Protein AF-A0A4Q5TQZ6-F1 (afdb_monomer_lite)

Radius of gyration: 25.81 Å; chains: 1; bounding box: 57×33×75 Å

Structure (mmCIF, N/CA/C/O backbone):
data_AF-A0A4Q5TQZ6-F1
#
_entry.id   AF-A0A4Q5TQZ6-F1
#
loop_
_atom_site.group_PDB
_atom_site.id
_atom_site.type_symbol
_atom_site.label_atom_id
_atom_site.label_alt_id
_atom_site.label_comp_id
_atom_site.label_asym_id
_atom_site.label_entity_id
_atom_site.label_seq_id
_atom_site.pdbx_PDB_ins_code
_atom_site.Cartn_x
_atom_site.Cartn_y
_atom_site.Cartn_z
_atom_site.occupancy
_atom_site.B_iso_or_equiv
_atom_site.auth_seq_id
_atom_site.auth_comp_id
_atom_site.auth_asym_id
_atom_site.auth_atom_id
_atom_site.pdbx_PDB_model_num
ATOM 1 N N . MET A 1 1 ? 5.828 11.267 -16.867 1.00 55.16 1 MET A N 1
ATOM 2 C CA . MET A 1 1 ? 4.858 10.186 -17.121 1.00 55.16 1 MET A CA 1
ATOM 3 C C . MET A 1 1 ? 4.706 9.439 -15.827 1.00 55.16 1 MET A C 1
ATOM 5 O O . MET A 1 1 ? 5.717 9.038 -15.259 1.00 55.16 1 MET A O 1
ATOM 9 N N . THR A 1 2 ? 3.482 9.339 -15.341 1.00 68.06 2 THR A N 1
ATOM 10 C CA . THR A 1 2 ? 3.166 8.498 -14.196 1.00 68.06 2 THR A CA 1
ATOM 11 C C . THR A 1 2 ? 2.318 7.335 -14.689 1.00 68.06 2 THR A C 1
ATOM 13 O O . THR A 1 2 ? 1.622 7.493 -15.691 1.00 68.06 2 THR A O 1
ATOM 16 N N . ASP A 1 3 ? 2.429 6.175 -14.045 1.00 73.44 3 ASP A N 1
ATOM 17 C CA . ASP A 1 3 ? 1.432 5.104 -14.181 1.00 73.44 3 ASP A CA 1
ATOM 18 C C . ASP A 1 3 ? 1.306 4.581 -15.623 1.00 73.44 3 ASP A C 1
ATOM 20 O O . ASP A 1 3 ? 0.219 4.470 -16.185 1.00 73.44 3 ASP A O 1
ATOM 24 N N . ILE A 1 4 ? 2.451 4.295 -16.255 1.00 85.38 4 ILE A N 1
ATOM 25 C CA . ILE A 1 4 ? 2.514 3.827 -17.646 1.00 85.38 4 ILE A CA 1
ATOM 26 C C . ILE A 1 4 ? 3.258 2.499 -17.762 1.00 85.38 4 ILE A C 1
ATOM 28 O O . ILE A 1 4 ? 4.334 2.318 -17.185 1.00 85.38 4 ILE A O 1
ATOM 32 N N . ALA A 1 5 ? 2.700 1.586 -18.556 1.00 92.31 5 ALA A N 1
ATOM 33 C CA . ALA A 1 5 ? 3.363 0.364 -18.984 1.00 92.31 5 ALA A CA 1
ATOM 34 C C . ALA A 1 5 ? 3.878 0.525 -20.421 1.00 92.31 5 ALA A C 1
ATOM 36 O O . ALA A 1 5 ? 3.122 0.840 -21.337 1.00 92.31 5 ALA A O 1
ATOM 37 N N . ILE A 1 6 ? 5.175 0.307 -20.613 1.00 94.69 6 ILE A N 1
ATOM 38 C CA . ILE A 1 6 ? 5.852 0.277 -21.909 1.00 94.69 6 ILE A CA 1
ATOM 39 C C . ILE A 1 6 ? 6.398 -1.130 -22.060 1.00 94.69 6 ILE A C 1
ATOM 41 O O . ILE A 1 6 ? 7.482 -1.458 -21.569 1.00 94.69 6 ILE A O 1
ATOM 45 N N . ILE A 1 7 ? 5.573 -1.980 -22.655 1.00 95.94 7 ILE A N 1
ATOM 46 C CA . ILE A 1 7 ? 5.744 -3.425 -22.600 1.00 95.94 7 ILE A CA 1
ATOM 47 C C . ILE A 1 7 ? 5.699 -4.052 -23.986 1.00 95.94 7 ILE A C 1
ATOM 49 O O . ILE A 1 7 ? 4.985 -3.565 -24.860 1.00 95.94 7 ILE A O 1
ATOM 53 N N . ASP A 1 8 ? 6.480 -5.117 -24.165 1.00 95.38 8 ASP A N 1
ATOM 54 C CA . ASP A 1 8 ? 6.489 -5.979 -25.356 1.00 95.38 8 ASP A CA 1
ATOM 55 C C . ASP A 1 8 ? 6.717 -5.255 -26.699 1.00 95.38 8 ASP A C 1
ATOM 57 O O . ASP A 1 8 ? 6.309 -5.727 -27.763 1.00 95.38 8 ASP A O 1
ATOM 61 N N . ASN A 1 9 ? 7.403 -4.109 -26.683 1.00 96.06 9 ASN A N 1
ATOM 62 C CA . ASN A 1 9 ? 7.748 -3.386 -27.905 1.00 96.06 9 ASN A CA 1
ATOM 63 C C . ASN A 1 9 ? 8.971 -4.003 -28.593 1.00 96.06 9 ASN A C 1
ATOM 65 O O . ASN A 1 9 ? 9.857 -4.566 -27.947 1.00 96.06 9 ASN A O 1
ATOM 69 N N . VAL A 1 10 ? 9.054 -3.842 -29.915 1.00 95.31 10 VAL A N 1
ATOM 70 C CA . VAL A 1 10 ? 10.201 -4.270 -30.728 1.00 95.31 10 VAL A CA 1
ATOM 71 C C . VAL A 1 10 ? 10.731 -3.074 -31.510 1.00 95.31 10 VAL A C 1
ATOM 73 O O . VAL A 1 10 ? 9.999 -2.472 -32.294 1.00 95.31 10 VAL A O 1
ATOM 76 N N . ALA A 1 11 ? 12.007 -2.739 -31.336 1.00 95.81 11 ALA A N 1
ATOM 77 C CA . ALA A 1 11 ? 12.648 -1.640 -32.059 1.00 95.81 11 ALA A CA 1
ATOM 78 C C . ALA A 1 11 ? 14.050 -2.013 -32.553 1.00 95.81 11 ALA A C 1
ATOM 80 O O . ALA A 1 11 ? 14.628 -3.021 -32.166 1.00 95.81 11 ALA A O 1
ATOM 81 N N . GLN A 1 12 ? 14.658 -1.174 -33.389 1.00 94.38 12 GLN A N 1
ATOM 82 C CA . GLN A 1 12 ? 16.097 -1.297 -33.640 1.00 94.38 12 GLN A CA 1
ATOM 83 C C . GLN A 1 12 ? 16.903 -0.747 -32.454 1.00 94.38 12 GLN A C 1
ATOM 85 O O . GLN A 1 12 ? 17.835 -1.395 -31.981 1.00 94.38 12 GLN A O 1
ATOM 90 N N . THR A 1 13 ? 16.509 0.417 -31.936 1.00 93.06 13 THR A N 1
ATOM 91 C CA . THR A 1 13 ? 17.175 1.091 -30.819 1.00 93.06 13 THR A CA 1
ATOM 92 C C . THR A 1 13 ? 16.136 1.651 -29.863 1.00 93.06 13 THR A C 1
ATOM 94 O O . THR A 1 13 ? 15.208 2.308 -30.326 1.00 93.06 13 THR A O 1
ATOM 97 N N . GLY A 1 14 ? 16.314 1.452 -28.555 1.00 92.62 14 GLY A N 1
ATOM 98 C CA . GLY A 1 14 ? 15.420 2.032 -27.551 1.00 92.62 14 GLY A CA 1
ATOM 99 C C . GLY A 1 14 ? 14.054 1.356 -27.536 1.00 92.62 14 GLY A C 1
ATOM 100 O O . GLY A 1 14 ? 13.056 2.011 -27.815 1.00 92.62 14 GLY A O 1
ATOM 101 N N . GLY A 1 15 ? 14.020 0.049 -27.255 1.00 93.00 15 GLY A N 1
ATOM 102 C CA . GLY A 1 15 ? 12.794 -0.762 -27.333 1.00 93.00 15 GLY A CA 1
ATOM 103 C C . GLY A 1 15 ? 11.635 -0.181 -26.522 1.00 93.00 15 GLY A C 1
ATOM 104 O O . GLY A 1 15 ? 10.534 -0.070 -27.047 1.00 93.00 15 GLY A O 1
ATOM 105 N N . GLY A 1 16 ? 11.891 0.261 -25.288 1.00 92.50 16 GLY A N 1
ATOM 106 C CA . GLY A 1 16 ? 10.926 1.034 -24.505 1.00 92.50 16 GLY A CA 1
ATOM 107 C C . GLY A 1 16 ? 11.024 2.546 -24.739 1.00 92.50 16 GLY A C 1
ATOM 108 O O . GLY A 1 16 ? 10.026 3.206 -25.014 1.00 92.50 16 GLY A O 1
ATOM 109 N N . PHE A 1 17 ? 12.230 3.108 -24.637 1.00 90.69 17 PHE A N 1
ATOM 110 C CA . PHE A 1 17 ? 12.483 4.539 -24.816 1.00 90.69 17 PHE A CA 1
ATOM 111 C C . PHE A 1 17 ? 13.668 4.820 -25.729 1.00 90.69 17 PHE A C 1
ATOM 113 O O . PHE A 1 17 ? 14.748 4.256 -25.554 1.00 90.69 17 PHE A O 1
ATOM 120 N N . TYR A 1 18 ? 13.500 5.822 -26.591 1.00 92.44 18 TYR A N 1
ATOM 121 C CA . TYR A 1 18 ? 14.588 6.527 -27.257 1.00 92.44 18 TYR A CA 1
ATOM 122 C C . TYR A 1 18 ? 14.519 8.012 -26.890 1.00 92.44 18 TYR A C 1
ATOM 124 O O . TYR A 1 18 ? 13.599 8.723 -27.293 1.00 92.44 18 TYR A O 1
ATOM 132 N N . ILE A 1 19 ? 15.504 8.498 -26.140 1.00 90.19 19 ILE A N 1
ATOM 133 C CA . ILE A 1 19 ? 15.597 9.893 -25.708 1.00 90.19 19 ILE A CA 1
ATOM 134 C C . ILE A 1 19 ? 16.673 10.589 -26.533 1.00 90.19 19 ILE A C 1
ATOM 136 O O . ILE A 1 19 ? 17.876 10.394 -26.335 1.00 90.19 19 ILE A O 1
ATOM 140 N N . GLN A 1 20 ? 16.197 11.402 -27.478 1.00 87.38 20 GLN A N 1
ATOM 141 C CA . GLN A 1 20 ? 17.035 12.154 -28.402 1.00 87.38 20 GLN A CA 1
ATOM 142 C C . GLN A 1 20 ? 17.604 13.425 -27.751 1.00 87.38 20 GLN A C 1
ATOM 144 O O . GLN A 1 20 ? 18.807 13.668 -27.779 1.00 87.38 20 GLN A O 1
ATOM 149 N N . ASP A 1 21 ? 16.723 14.212 -27.142 1.00 84.12 21 ASP A N 1
ATOM 150 C CA . ASP A 1 21 ? 17.018 15.432 -26.397 1.00 84.12 21 ASP A CA 1
ATOM 151 C C . ASP A 1 21 ? 15.906 15.643 -25.358 1.00 84.12 21 ASP A C 1
ATOM 153 O O . ASP A 1 21 ? 14.768 15.202 -25.557 1.00 84.12 21 ASP A O 1
ATOM 157 N N . GLY A 1 22 ? 16.226 16.321 -24.253 1.00 85.12 22 GLY A N 1
ATOM 158 C CA . GLY A 1 22 ? 15.252 16.701 -23.235 1.00 85.12 22 GLY A CA 1
ATOM 159 C C . GLY A 1 22 ? 15.259 15.847 -21.968 1.00 85.12 22 GLY A C 1
ATOM 160 O O . GLY A 1 22 ? 16.169 15.074 -21.682 1.00 85.12 22 GLY A O 1
ATOM 161 N N . ALA A 1 23 ? 14.226 16.063 -21.170 1.00 86.44 23 ALA A N 1
ATOM 162 C CA . ALA A 1 23 ? 14.158 15.737 -19.759 1.00 86.44 23 ALA A CA 1
ATOM 163 C C . ALA A 1 23 ? 12.938 14.857 -19.491 1.00 86.44 23 ALA A C 1
ATOM 165 O O . ALA A 1 23 ? 11.811 15.350 -19.554 1.00 86.44 23 ALA A O 1
ATOM 166 N N . TYR A 1 24 ? 13.142 13.575 -19.197 1.00 89.38 24 TYR A N 1
ATOM 167 C CA . TYR A 1 24 ? 12.044 12.625 -19.026 1.00 89.38 24 TYR A CA 1
ATOM 168 C C . TYR A 1 24 ? 12.055 12.023 -17.632 1.00 89.38 24 TYR A C 1
ATOM 170 O O . TYR A 1 24 ? 13.073 11.526 -17.167 1.00 89.38 24 TYR A O 1
ATOM 178 N N . GLN A 1 25 ? 10.894 12.051 -16.983 1.00 90.69 25 GLN A N 1
ATOM 179 C CA . GLN A 1 25 ? 10.695 11.483 -15.655 1.00 90.69 25 GLN A CA 1
ATOM 180 C C . GLN A 1 25 ? 9.596 10.427 -15.731 1.00 90.69 25 GLN A C 1
ATOM 182 O O . GLN A 1 25 ? 8.469 10.723 -16.154 1.00 90.69 25 GLN A O 1
ATOM 187 N N . ALA A 1 26 ? 9.938 9.204 -15.345 1.00 90.00 26 ALA A N 1
ATOM 188 C CA . ALA A 1 26 ? 9.031 8.082 -15.188 1.00 90.00 26 ALA A CA 1
ATOM 189 C C . ALA A 1 26 ? 8.802 7.836 -13.692 1.00 90.00 26 ALA A C 1
ATOM 191 O O . ALA A 1 26 ? 9.745 7.614 -12.934 1.00 90.00 26 ALA A O 1
ATOM 192 N N . VAL A 1 27 ? 7.549 7.889 -13.255 1.00 87.56 27 VAL A N 1
ATOM 193 C CA . VAL A 1 27 ? 7.168 7.590 -11.870 1.00 87.56 27 VAL A CA 1
ATOM 194 C C . VAL A 1 27 ? 6.153 6.463 -11.901 1.00 87.56 27 VAL A C 1
ATOM 196 O O . VAL A 1 27 ? 5.221 6.531 -12.693 1.00 87.56 27 VAL A O 1
ATOM 199 N N . ASN A 1 28 ? 6.331 5.431 -11.079 1.00 86.69 28 ASN A N 1
ATOM 200 C CA . ASN A 1 28 ? 5.417 4.284 -11.051 1.00 86.69 28 ASN A CA 1
ATOM 201 C C . ASN A 1 28 ? 5.176 3.708 -12.463 1.00 86.69 28 ASN A C 1
ATOM 203 O O . ASN A 1 28 ? 4.048 3.619 -12.941 1.00 86.69 28 ASN A O 1
ATOM 207 N N . ALA A 1 29 ? 6.256 3.420 -13.189 1.00 92.38 29 ALA A N 1
ATOM 208 C CA . ALA A 1 29 ? 6.195 2.955 -14.572 1.00 92.38 29 ALA A CA 1
ATOM 209 C C . ALA A 1 29 ? 6.821 1.569 -14.709 1.00 92.38 29 ALA A C 1
ATOM 211 O O . ALA A 1 29 ? 7.815 1.273 -14.046 1.00 92.38 29 ALA A O 1
ATOM 212 N N . THR A 1 30 ? 6.272 0.749 -15.602 1.00 96.06 30 THR A N 1
ATOM 213 C CA . THR A 1 30 ? 6.822 -0.570 -15.940 1.00 96.06 30 THR A CA 1
ATOM 214 C C . THR A 1 30 ? 7.358 -0.535 -17.364 1.00 96.06 30 THR A C 1
ATOM 216 O O . THR A 1 30 ? 6.599 -0.329 -18.303 1.00 96.06 30 THR A O 1
ATOM 219 N N . ILE A 1 31 ? 8.660 -0.751 -17.535 1.00 96.81 31 ILE A N 1
ATOM 220 C CA . ILE A 1 31 ? 9.321 -0.932 -18.830 1.00 96.81 31 ILE A CA 1
ATOM 221 C C . ILE A 1 31 ? 9.799 -2.383 -18.874 1.00 96.81 31 ILE A C 1
ATOM 223 O O . ILE A 1 31 ? 10.818 -2.716 -18.264 1.00 96.81 31 ILE A O 1
ATOM 227 N N . ALA A 1 32 ? 9.063 -3.269 -19.542 1.00 96.88 32 ALA A N 1
ATOM 228 C CA . ALA A 1 32 ? 9.331 -4.703 -19.450 1.00 96.88 32 ALA A CA 1
ATOM 229 C C . ALA A 1 32 ? 9.087 -5.474 -20.748 1.00 96.88 32 ALA A C 1
ATOM 231 O O . ALA A 1 32 ? 8.293 -5.063 -21.582 1.00 96.88 32 ALA A O 1
ATOM 232 N N . GLY A 1 33 ? 9.815 -6.575 -20.943 1.00 95.56 33 GLY A N 1
ATOM 233 C CA . GLY A 1 33 ? 9.647 -7.457 -22.111 1.00 95.56 33 GLY A CA 1
ATOM 234 C C . GLY A 1 33 ? 9.960 -6.836 -23.475 1.00 95.56 33 GLY A C 1
ATOM 235 O O . GLY A 1 33 ? 9.779 -7.483 -24.503 1.00 95.56 33 GLY A O 1
ATOM 236 N N . ASN A 1 34 ? 10.453 -5.596 -23.523 1.00 97.25 34 ASN A N 1
ATOM 237 C CA . ASN A 1 34 ? 10.794 -4.958 -24.786 1.00 97.25 34 ASN A CA 1
ATOM 238 C C . ASN A 1 34 ? 12.038 -5.621 -25.390 1.00 97.25 34 ASN A C 1
ATOM 240 O O . ASN A 1 34 ? 12.960 -6.032 -24.676 1.00 97.25 34 ASN A O 1
ATOM 244 N N . THR A 1 35 ? 12.102 -5.669 -26.718 1.00 96.06 35 THR A N 1
ATOM 245 C CA . THR A 1 35 ? 13.261 -6.165 -27.457 1.00 96.06 35 THR A CA 1
ATOM 246 C C . THR A 1 35 ? 13.811 -5.109 -28.405 1.00 96.06 35 THR A C 1
ATOM 248 O O . THR A 1 35 ? 13.071 -4.337 -29.016 1.00 96.06 35 THR A O 1
ATOM 251 N N . ALA A 1 36 ? 15.136 -5.046 -28.528 1.00 96.94 36 ALA A N 1
ATOM 252 C CA . ALA A 1 36 ? 15.763 -4.197 -29.533 1.00 96.94 36 ALA A CA 1
ATOM 253 C C . ALA A 1 36 ? 17.069 -4.777 -30.069 1.00 96.94 36 ALA A C 1
ATOM 255 O O . ALA A 1 36 ? 17.591 -5.741 -29.530 1.00 96.94 36 ALA A O 1
ATOM 256 N N . THR A 1 37 ? 17.651 -4.186 -31.109 1.00 95.38 37 THR A N 1
ATOM 257 C CA . THR A 1 37 ? 19.058 -4.471 -31.437 1.00 95.38 37 THR A CA 1
ATOM 258 C C . THR A 1 37 ? 19.994 -3.779 -30.445 1.00 95.38 37 THR A C 1
ATOM 260 O O . THR A 1 37 ? 21.024 -4.332 -30.081 1.00 95.38 37 THR A O 1
ATOM 263 N N . THR A 1 38 ? 19.649 -2.566 -30.005 1.00 92.44 38 THR A N 1
ATOM 264 C CA . THR A 1 38 ? 20.436 -1.757 -29.063 1.00 92.44 38 THR A CA 1
ATOM 265 C C . THR A 1 38 ? 19.528 -1.136 -28.000 1.00 92.44 38 THR A C 1
ATOM 267 O O . THR A 1 38 ? 18.572 -0.445 -28.340 1.00 92.44 38 THR A O 1
ATOM 270 N N . ALA A 1 39 ? 19.860 -1.313 -26.719 1.00 93.81 39 ALA A N 1
ATOM 271 C CA . ALA A 1 39 ? 19.137 -0.737 -25.577 1.00 93.81 39 ALA A CA 1
ATOM 272 C C . ALA A 1 39 ? 17.629 -1.035 -2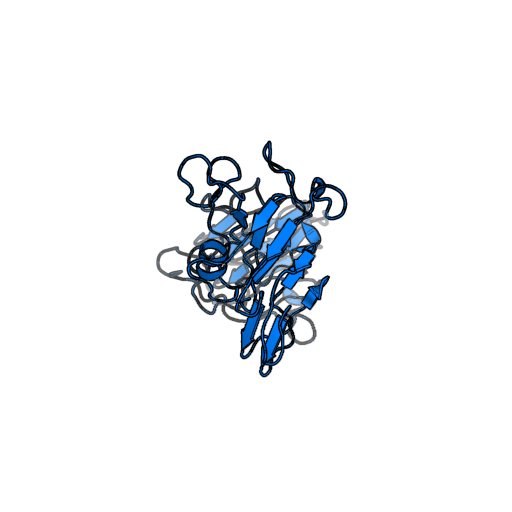5.571 1.00 93.81 39 ALA A C 1
ATOM 274 O O . ALA A 1 39 ? 16.791 -0.162 -25.795 1.00 93.81 39 ALA A O 1
ATOM 275 N N . ALA A 1 40 ? 17.274 -2.286 -25.314 1.00 96.50 40 ALA A N 1
ATOM 276 C CA . ALA A 1 40 ? 15.889 -2.732 -25.335 1.00 96.50 40 ALA A CA 1
ATOM 277 C C . ALA A 1 40 ? 14.959 -2.036 -24.325 1.00 96.50 40 ALA A C 1
ATOM 279 O O . ALA A 1 40 ? 13.782 -1.892 -24.618 1.00 96.50 40 ALA A O 1
ATOM 280 N N . ALA A 1 41 ? 15.451 -1.555 -23.180 1.00 95.88 41 ALA A N 1
ATOM 281 C CA . ALA A 1 41 ? 14.649 -0.763 -22.245 1.00 95.88 41 ALA A CA 1
ATOM 282 C C . ALA A 1 41 ? 14.717 0.732 -22.576 1.00 95.88 41 ALA A C 1
ATOM 284 O O . ALA A 1 41 ? 13.714 1.319 -22.969 1.00 95.88 41 ALA A O 1
ATOM 285 N N . VAL A 1 42 ? 15.884 1.358 -22.407 1.00 95.50 42 VAL A N 1
ATOM 286 C CA . VAL A 1 42 ? 16.028 2.819 -22.487 1.00 95.50 42 VAL A CA 1
ATOM 287 C C . VAL A 1 42 ? 17.336 3.189 -23.179 1.00 95.50 42 VAL A C 1
ATOM 289 O O . VAL A 1 42 ? 18.421 2.863 -22.701 1.00 95.50 42 VAL A O 1
ATOM 292 N N . TYR A 1 43 ? 17.236 3.918 -24.286 1.00 94.19 43 TYR A N 1
ATOM 293 C CA . TYR A 1 43 ? 18.360 4.550 -24.964 1.00 94.19 43 TYR A CA 1
ATOM 294 C C . TYR A 1 43 ? 18.329 6.060 -24.728 1.00 94.19 43 TYR A C 1
ATOM 296 O O . TYR A 1 43 ? 17.334 6.712 -25.039 1.00 94.19 43 TYR A O 1
ATOM 304 N N . ILE A 1 44 ? 19.417 6.634 -24.216 1.00 92.12 44 ILE A N 1
ATOM 305 C CA . ILE A 1 44 ? 19.555 8.079 -23.989 1.00 92.12 44 ILE A CA 1
ATOM 306 C C . ILE A 1 44 ? 20.806 8.549 -24.717 1.00 92.12 44 ILE A C 1
ATOM 308 O O . ILE A 1 44 ? 21.925 8.278 -24.280 1.00 92.12 44 ILE A O 1
ATOM 312 N N . GLY A 1 45 ? 20.638 9.252 -25.833 1.00 86.50 45 GLY A N 1
ATOM 313 C CA . GLY A 1 45 ? 21.788 9.727 -26.592 1.00 86.50 45 GLY A CA 1
ATOM 314 C C . GLY A 1 45 ? 21.491 10.132 -28.028 1.00 86.50 45 GLY A C 1
ATOM 315 O O . GLY A 1 45 ? 20.589 9.620 -28.682 1.00 86.50 45 GLY A O 1
ATOM 316 N N . THR A 1 46 ? 22.342 11.010 -28.550 1.00 76.88 46 THR A N 1
ATOM 317 C CA . THR A 1 46 ? 22.461 11.353 -29.977 1.00 76.88 46 THR A CA 1
ATOM 318 C C . THR A 1 46 ? 23.875 11.770 -30.306 1.00 76.88 46 THR A C 1
ATOM 320 O O . THR A 1 46 ? 24.742 11.750 -29.448 1.00 76.88 46 THR A O 1
ATOM 323 N N . THR A 1 47 ? 24.122 12.174 -31.546 1.00 71.38 47 THR A N 1
ATOM 324 C CA . THR A 1 47 ? 25.376 12.775 -31.996 1.00 71.38 47 THR A CA 1
ATOM 325 C C . THR A 1 47 ? 25.629 14.203 -31.482 1.00 71.38 47 THR A C 1
ATOM 327 O O . THR A 1 47 ? 26.689 14.736 -31.787 1.00 71.38 47 THR A O 1
ATOM 330 N N . SER A 1 48 ? 24.709 14.847 -30.747 1.00 70.88 48 SER A N 1
ATOM 331 C CA . SER A 1 48 ? 24.869 16.223 -30.235 1.00 70.88 48 SER A CA 1
ATOM 332 C C . SER A 1 48 ? 24.943 16.277 -28.702 1.00 70.88 48 SER A C 1
ATOM 334 O O . SER A 1 48 ? 24.285 15.496 -28.023 1.00 70.88 48 SER A O 1
ATOM 336 N N . GLU A 1 49 ? 25.676 17.243 -28.141 1.00 66.88 49 GLU A N 1
ATOM 337 C CA . GLU A 1 49 ? 25.869 17.443 -26.686 1.00 66.88 49 GLU A CA 1
ATOM 338 C C . GLU A 1 49 ? 24.704 18.193 -25.992 1.00 66.88 49 GLU A C 1
ATOM 340 O O . GLU A 1 49 ? 24.902 18.976 -25.066 1.00 66.88 49 GLU A O 1
ATOM 345 N N . GLY A 1 50 ? 23.462 18.007 -26.452 1.00 67.06 50 GLY A N 1
ATOM 346 C CA . GLY A 1 50 ? 22.278 18.558 -25.773 1.00 67.06 50 GLY A CA 1
ATOM 347 C C . GLY A 1 50 ? 22.029 17.902 -24.407 1.00 67.06 50 GLY A C 1
ATOM 348 O O . GLY A 1 50 ? 22.411 16.751 -24.211 1.00 67.06 50 GLY A O 1
ATOM 349 N N . ASN A 1 51 ? 21.348 18.595 -23.483 1.00 73.56 51 ASN A N 1
ATOM 350 C CA . ASN A 1 51 ? 20.957 18.030 -22.184 1.00 73.56 51 ASN A CA 1
ATOM 351 C C . ASN A 1 51 ? 19.875 16.951 -22.381 1.00 73.56 51 ASN A C 1
ATOM 353 O O . ASN A 1 51 ? 18.763 17.257 -22.824 1.00 73.56 51 ASN A O 1
ATOM 357 N N . LYS A 1 52 ? 20.218 15.693 -22.085 1.00 86.69 52 LYS A N 1
ATOM 358 C CA . LYS A 1 52 ? 19.343 14.522 -22.239 1.00 86.69 52 LYS A CA 1
ATOM 359 C C . LYS A 1 52 ? 19.405 13.710 -20.963 1.00 86.69 52 LYS A C 1
ATOM 361 O O . LYS A 1 52 ? 20.436 13.099 -20.680 1.00 86.69 52 LYS A O 1
ATOM 366 N N . TYR A 1 53 ? 18.314 13.701 -20.211 1.00 88.25 53 TYR A N 1
ATOM 367 C CA . TYR A 1 53 ? 18.252 12.935 -18.980 1.00 88.25 53 TYR A CA 1
ATOM 368 C C . TYR A 1 53 ? 16.966 12.127 -18.878 1.00 88.25 53 TYR A C 1
ATOM 370 O O . TYR A 1 53 ? 15.885 12.572 -19.274 1.00 88.25 53 TYR A O 1
ATOM 378 N N . PHE A 1 54 ? 17.106 10.940 -18.303 1.00 93.38 54 PHE A N 1
ATOM 379 C CA . PHE A 1 54 ? 16.005 10.105 -17.855 1.00 93.38 54 PHE A CA 1
ATOM 380 C C . PHE A 1 54 ? 16.080 9.963 -16.339 1.00 93.38 54 PHE A C 1
ATOM 382 O O . PHE A 1 54 ? 17.150 9.716 -15.790 1.00 93.38 54 PHE A O 1
ATOM 389 N N . SER A 1 55 ? 14.962 10.088 -15.643 1.00 93.94 55 SER A N 1
ATOM 390 C CA . SER A 1 55 ? 14.872 9.623 -14.267 1.00 93.94 55 SER A CA 1
ATOM 391 C C . SER A 1 55 ? 13.722 8.651 -14.114 1.00 93.94 55 SER A C 1
ATOM 393 O O . SER A 1 55 ? 12.655 8.831 -14.704 1.00 93.94 55 SER A O 1
ATOM 395 N N . MET A 1 56 ? 13.942 7.619 -13.307 1.00 92.88 56 MET A N 1
ATOM 396 C CA . MET A 1 56 ? 12.887 6.711 -12.901 1.00 92.88 56 MET A CA 1
ATOM 397 C C . MET A 1 56 ? 12.821 6.617 -11.389 1.00 92.88 56 MET A C 1
ATOM 399 O O . MET A 1 56 ? 13.826 6.448 -10.700 1.00 92.88 56 MET A O 1
ATOM 403 N N . THR A 1 57 ? 11.610 6.743 -10.865 1.00 90.25 57 THR A N 1
ATOM 404 C CA . THR A 1 57 ? 11.333 6.570 -9.446 1.00 90.25 57 THR A CA 1
ATOM 405 C C . THR A 1 57 ? 10.170 5.613 -9.271 1.00 90.25 57 THR A C 1
ATOM 407 O O . THR A 1 57 ? 9.147 5.765 -9.935 1.00 90.25 57 THR A O 1
ATOM 410 N N . ARG A 1 58 ? 10.311 4.648 -8.358 1.00 87.31 58 ARG A N 1
ATOM 411 C CA . ARG A 1 58 ? 9.273 3.646 -8.063 1.00 87.31 58 ARG A CA 1
ATOM 412 C C . ARG A 1 58 ? 8.844 2.814 -9.282 1.00 87.31 58 ARG A C 1
ATOM 414 O O . ARG A 1 58 ? 7.691 2.414 -9.398 1.00 87.31 58 ARG A O 1
ATOM 421 N N . GLY A 1 59 ? 9.748 2.608 -10.236 1.00 93.19 59 GLY A N 1
ATOM 422 C CA . GLY A 1 59 ? 9.454 1.890 -11.474 1.00 93.19 59 GLY A CA 1
ATOM 423 C C . GLY A 1 59 ? 10.012 0.473 -11.497 1.00 93.19 59 GLY A C 1
ATOM 424 O O . GLY A 1 59 ? 10.730 0.052 -10.590 1.00 93.19 59 GLY A O 1
ATOM 425 N N . ILE A 1 60 ? 9.707 -0.242 -12.575 1.00 96.00 60 ILE A N 1
ATOM 426 C CA . ILE A 1 60 ? 10.251 -1.564 -12.875 1.00 96.00 60 ILE A CA 1
ATOM 427 C C . ILE A 1 60 ? 10.875 -1.535 -14.271 1.00 96.00 60 ILE A C 1
ATOM 429 O O . ILE A 1 60 ? 10.194 -1.219 -15.244 1.00 96.00 60 ILE A O 1
ATOM 433 N N . ILE A 1 61 ? 12.155 -1.900 -14.378 1.00 96.88 61 ILE A N 1
ATOM 434 C CA . ILE A 1 61 ? 12.820 -2.254 -15.638 1.00 96.88 61 ILE A CA 1
ATOM 435 C C . ILE A 1 61 ? 13.235 -3.721 -15.556 1.00 96.88 61 ILE A C 1
ATOM 437 O O . ILE A 1 61 ? 14.191 -4.057 -14.854 1.00 96.88 61 ILE A O 1
ATOM 441 N N . TRP A 1 62 ? 12.534 -4.598 -16.279 1.00 96.50 62 TRP A N 1
ATOM 442 C CA . TRP A 1 62 ? 12.763 -6.042 -16.176 1.00 96.50 62 TRP A CA 1
ATOM 443 C C . TRP A 1 62 ? 12.471 -6.809 -17.465 1.00 96.50 62 TRP A C 1
ATOM 445 O O . TRP A 1 62 ? 11.514 -6.509 -18.171 1.00 96.50 62 TRP A O 1
ATOM 455 N N . GLY A 1 63 ? 13.279 -7.818 -17.787 1.00 95.25 63 GLY A N 1
ATOM 456 C CA . GLY A 1 63 ? 13.008 -8.725 -18.906 1.00 95.25 63 GLY A CA 1
ATOM 457 C C . GLY A 1 63 ? 13.197 -8.102 -20.292 1.00 95.25 63 GLY A C 1
ATOM 458 O O . GLY A 1 63 ? 12.798 -8.695 -21.288 1.00 95.25 63 GLY A O 1
ATOM 459 N N . ASN A 1 64 ? 13.806 -6.919 -20.385 1.00 96.75 64 ASN A N 1
ATOM 460 C CA . ASN A 1 64 ? 14.094 -6.272 -21.665 1.00 96.75 64 ASN A CA 1
ATOM 461 C C . ASN A 1 64 ? 15.369 -6.874 -22.272 1.00 96.75 64 ASN A C 1
ATOM 463 O O . ASN A 1 64 ? 16.356 -7.070 -21.556 1.00 96.75 64 ASN A O 1
ATOM 467 N N . ARG A 1 65 ? 15.381 -7.180 -23.573 1.00 95.06 65 ARG A N 1
ATOM 468 C CA . ARG A 1 65 ? 16.485 -7.926 -24.206 1.00 95.06 65 ARG A CA 1
ATOM 469 C C . ARG A 1 65 ? 16.950 -7.311 -25.514 1.00 95.06 65 ARG A C 1
ATOM 471 O O . ARG A 1 65 ? 16.164 -7.140 -26.443 1.00 95.06 65 ARG A O 1
ATOM 478 N N . ASN A 1 66 ? 18.251 -7.046 -25.621 1.00 94.12 66 ASN A N 1
ATOM 479 C CA . ASN A 1 66 ? 18.840 -6.847 -26.939 1.00 94.12 66 ASN A CA 1
ATOM 480 C C . ASN A 1 66 ? 18.845 -8.173 -27.721 1.00 94.12 66 ASN A C 1
ATOM 482 O O . ASN A 1 66 ? 18.801 -9.248 -27.122 1.00 94.12 66 ASN A O 1
ATOM 486 N N . SER A 1 67 ? 18.948 -8.120 -29.050 1.00 91.75 67 SER A N 1
ATOM 487 C CA . SER A 1 67 ? 19.017 -9.310 -29.914 1.00 91.75 67 SER A CA 1
ATOM 488 C C . SER A 1 67 ? 20.183 -10.250 -29.575 1.00 91.75 67 SER A C 1
ATOM 490 O O . SER A 1 67 ? 20.116 -11.438 -29.871 1.00 91.75 67 SER A O 1
ATOM 492 N N . ASP A 1 68 ? 21.241 -9.730 -28.951 1.00 89.94 68 ASP A N 1
ATOM 493 C CA . ASP A 1 68 ? 22.406 -10.479 -28.467 1.00 89.94 68 ASP A CA 1
ATOM 494 C C . ASP A 1 68 ? 22.305 -10.886 -26.980 1.00 89.94 68 ASP A C 1
ATOM 496 O O . ASP A 1 68 ? 23.241 -11.462 -26.431 1.00 89.94 68 ASP A O 1
ATOM 500 N N . GLY A 1 69 ? 21.183 -10.584 -26.317 1.00 85.31 69 GLY A N 1
ATOM 501 C CA . GLY A 1 69 ? 20.944 -10.839 -24.895 1.00 85.31 69 GLY A CA 1
ATOM 502 C C . GLY A 1 69 ? 21.596 -9.835 -23.937 1.00 85.31 69 GLY A C 1
ATOM 503 O O . GLY A 1 69 ? 21.519 -10.031 -22.726 1.00 85.31 69 GLY A O 1
ATOM 504 N N . SER A 1 70 ? 22.232 -8.775 -24.446 1.00 83.62 70 SER A N 1
ATOM 505 C CA . SER A 1 70 ? 22.955 -7.786 -23.639 1.00 83.62 70 SER A CA 1
ATOM 506 C C . SER A 1 70 ? 22.062 -6.689 -23.032 1.00 83.62 70 SER A C 1
ATOM 508 O O . SER A 1 70 ? 20.847 -6.635 -23.244 1.00 83.62 70 SER A O 1
ATOM 510 N N . THR A 1 71 ? 22.713 -5.805 -22.268 1.00 74.00 71 THR A N 1
ATOM 511 C CA . THR A 1 71 ? 22.192 -4.650 -21.527 1.00 74.00 71 THR A CA 1
ATOM 512 C C . THR A 1 71 ? 20.996 -3.927 -22.151 1.00 74.00 71 THR A C 1
ATOM 514 O O . THR A 1 71 ? 21.041 -3.455 -23.286 1.00 74.00 71 THR A O 1
ATOM 517 N N . ALA A 1 72 ? 19.970 -3.688 -21.334 1.00 84.06 72 ALA A N 1
ATOM 518 C CA . ALA A 1 72 ? 18.757 -3.005 -21.760 1.00 84.06 72 ALA A CA 1
ATOM 519 C C . ALA A 1 72 ? 18.797 -1.463 -21.652 1.00 84.06 72 ALA A C 1
ATOM 521 O O . ALA A 1 72 ? 17.973 -0.806 -22.285 1.00 84.06 72 ALA A O 1
ATOM 522 N N . ILE A 1 73 ? 19.728 -0.869 -20.897 1.00 94.31 73 ILE A N 1
ATOM 523 C CA . ILE A 1 73 ? 19.821 0.591 -20.688 1.00 94.31 73 ILE A CA 1
ATOM 524 C C . ILE A 1 73 ? 21.159 1.114 -21.214 1.00 94.31 73 ILE A C 1
ATOM 526 O O . ILE A 1 73 ? 22.210 0.625 -20.811 1.00 94.31 73 ILE A O 1
ATOM 530 N N . ILE A 1 74 ? 21.142 2.115 -22.096 1.00 92.44 74 ILE A N 1
ATOM 531 C CA . ILE A 1 74 ? 22.362 2.722 -22.647 1.00 92.44 74 ILE A CA 1
ATOM 532 C C . ILE A 1 74 ? 22.279 4.244 -22.579 1.00 92.44 74 ILE A C 1
ATOM 534 O O . ILE A 1 74 ? 21.345 4.850 -23.102 1.00 92.44 74 ILE A O 1
ATOM 538 N N . THR A 1 75 ? 23.324 4.857 -22.027 1.00 89.44 75 THR A N 1
ATOM 539 C CA . THR A 1 75 ? 23.583 6.299 -22.079 1.00 89.44 75 THR A CA 1
ATOM 540 C C . THR A 1 75 ? 24.756 6.594 -23.025 1.00 89.44 75 THR A C 1
ATOM 542 O O . THR A 1 75 ? 25.765 5.886 -23.036 1.00 89.44 75 THR A O 1
ATOM 545 N N . ARG A 1 76 ? 24.636 7.619 -23.879 1.00 87.44 76 ARG A N 1
ATOM 546 C CA . ARG A 1 76 ? 25.694 8.066 -24.808 1.00 87.44 76 ARG A CA 1
ATOM 547 C C . ARG A 1 76 ? 25.743 9.585 -24.924 1.00 87.44 76 ARG A C 1
ATOM 549 O O . ARG A 1 76 ? 24.718 10.249 -24.801 1.00 87.44 76 ARG A O 1
ATOM 556 N N . ASN A 1 77 ? 26.932 10.111 -25.239 1.00 83.94 77 ASN A N 1
ATOM 557 C CA . ASN A 1 77 ? 27.169 11.507 -25.637 1.00 83.94 77 ASN A CA 1
ATOM 558 C C . ASN A 1 77 ? 26.489 12.533 -24.710 1.00 83.94 77 ASN A C 1
ATOM 560 O O . ASN A 1 77 ? 25.658 13.328 -25.141 1.00 83.94 77 ASN A O 1
ATOM 564 N N . GLY A 1 78 ? 26.813 12.463 -23.415 1.00 79.88 78 GLY A N 1
ATOM 565 C CA . GLY A 1 78 ? 26.260 13.362 -22.396 1.00 79.88 78 GLY A CA 1
ATOM 566 C C . GLY A 1 78 ? 24.871 12.979 -21.876 1.00 79.88 78 GLY A C 1
ATOM 567 O O . GLY A 1 78 ? 24.335 13.689 -21.033 1.00 79.88 78 GLY A O 1
ATOM 568 N N . GLY A 1 79 ? 24.297 11.863 -22.340 1.00 89.06 79 GLY A N 1
ATOM 569 C CA . GLY A 1 79 ? 23.077 11.294 -21.775 1.00 89.06 79 GLY A CA 1
ATOM 570 C C . GLY A 1 79 ? 23.267 10.842 -20.326 1.00 89.06 79 GLY A C 1
ATOM 571 O O . GLY A 1 79 ? 24.251 10.172 -20.012 1.00 89.06 79 GLY A O 1
ATOM 572 N N . THR A 1 80 ? 22.322 11.174 -19.450 1.00 91.19 80 THR A N 1
ATOM 573 C CA . THR A 1 80 ? 22.343 10.776 -18.034 1.00 91.19 80 THR A CA 1
ATOM 574 C C . THR A 1 80 ? 21.065 10.046 -17.639 1.00 91.19 80 THR A C 1
ATOM 576 O O . THR A 1 80 ? 19.996 10.261 -18.213 1.00 91.19 80 THR A O 1
ATOM 579 N N . ALA A 1 81 ? 21.177 9.148 -16.663 1.00 94.44 81 ALA A N 1
ATOM 580 C CA . ALA A 1 81 ? 20.044 8.410 -16.128 1.00 94.44 81 ALA A CA 1
ATOM 581 C C . ALA A 1 81 ? 20.138 8.320 -14.603 1.00 94.44 81 ALA A C 1
ATOM 583 O O . ALA A 1 81 ? 21.222 8.059 -14.085 1.00 94.44 81 ALA A O 1
ATOM 584 N N . TYR A 1 82 ? 19.022 8.521 -13.908 1.00 95.19 82 TYR A N 1
ATOM 585 C CA . TYR A 1 82 ? 18.937 8.496 -12.445 1.00 95.19 82 TYR A CA 1
ATOM 586 C C . TYR A 1 82 ? 17.830 7.550 -12.005 1.00 95.19 82 TYR A C 1
ATOM 588 O O . TYR A 1 82 ? 16.713 7.613 -12.524 1.00 95.19 82 TYR A O 1
ATOM 596 N N . PHE A 1 83 ? 18.117 6.688 -11.037 1.00 95.00 83 PHE A N 1
ATOM 597 C CA . PHE A 1 83 ? 17.163 5.681 -10.591 1.00 95.00 83 PHE A CA 1
ATOM 598 C C . PHE A 1 83 ? 17.031 5.680 -9.084 1.00 95.00 83 PHE A C 1
ATOM 600 O O . PHE A 1 83 ? 18.032 5.599 -8.376 1.00 95.00 83 PHE A O 1
ATOM 607 N N . ARG A 1 84 ? 15.794 5.712 -8.594 1.00 92.19 84 ARG A N 1
ATOM 608 C CA . ARG A 1 84 ? 15.495 5.693 -7.164 1.00 92.19 84 ARG A CA 1
ATOM 609 C C . ARG A 1 84 ? 14.361 4.734 -6.854 1.00 92.19 84 ARG A C 1
ATOM 611 O O . ARG A 1 84 ? 13.324 4.766 -7.519 1.00 92.19 84 ARG A O 1
ATOM 618 N N . GLY A 1 85 ? 14.508 3.936 -5.800 1.00 89.44 85 GLY A N 1
ATOM 619 C CA . GLY A 1 85 ? 13.407 3.128 -5.274 1.00 89.44 85 GLY A CA 1
ATOM 620 C C . GLY A 1 85 ? 12.774 2.190 -6.307 1.00 89.44 85 GLY A C 1
ATOM 621 O O . GLY A 1 85 ? 11.559 2.054 -6.287 1.00 89.44 85 GLY A O 1
ATOM 622 N N . SER A 1 86 ? 13.537 1.680 -7.278 1.00 93.94 86 SER A N 1
ATOM 623 C CA . SER A 1 86 ? 13.013 0.949 -8.443 1.00 93.94 86 SER A CA 1
ATOM 624 C C . SER A 1 86 ? 13.525 -0.494 -8.503 1.00 93.94 86 SER A C 1
ATOM 626 O O . SER A 1 86 ? 14.602 -0.793 -7.989 1.00 93.94 86 SER A O 1
ATOM 628 N N . ILE A 1 87 ? 12.787 -1.381 -9.175 1.00 95.38 87 ILE A N 1
ATOM 629 C CA . ILE A 1 87 ? 13.283 -2.717 -9.539 1.00 95.38 87 ILE A CA 1
ATOM 630 C C . ILE A 1 87 ? 14.013 -2.610 -10.871 1.00 95.38 87 ILE A C 1
ATOM 632 O O . ILE A 1 87 ? 13.423 -2.190 -11.867 1.00 95.38 87 ILE A O 1
ATOM 636 N N . ILE A 1 88 ? 15.288 -2.989 -10.903 1.00 95.88 88 ILE A N 1
ATOM 637 C CA . ILE A 1 88 ? 16.101 -2.958 -12.120 1.00 95.88 88 ILE A CA 1
ATOM 638 C C . ILE A 1 88 ? 16.860 -4.269 -12.251 1.00 95.88 88 ILE A C 1
ATOM 640 O O . ILE A 1 88 ? 17.671 -4.634 -11.399 1.00 95.88 88 ILE A O 1
ATOM 644 N N . GLU A 1 89 ? 16.619 -4.968 -13.355 1.00 94.69 89 GLU A N 1
ATOM 645 C CA . GLU A 1 89 ? 17.257 -6.250 -13.629 1.00 94.69 89 GLU A CA 1
ATOM 646 C C . GLU A 1 89 ? 18.787 -6.150 -13.608 1.00 94.69 89 GLU A C 1
ATOM 648 O O . GLU A 1 89 ? 19.407 -5.424 -14.392 1.00 94.69 89 GLU A O 1
ATOM 653 N N . GLY A 1 90 ? 19.391 -6.892 -12.677 1.00 91.38 90 GLY A N 1
ATOM 654 C CA . GLY A 1 90 ? 20.839 -6.962 -12.503 1.00 91.38 90 GLY A CA 1
ATOM 655 C C . GLY A 1 90 ? 21.499 -5.710 -11.913 1.00 91.38 90 GLY A C 1
ATOM 656 O O . GLY A 1 90 ? 22.723 -5.625 -11.973 1.00 91.38 90 GLY A O 1
ATOM 657 N N . SER A 1 91 ? 20.748 -4.745 -11.361 1.00 93.75 91 SER A N 1
ATOM 658 C CA . SER A 1 91 ? 21.325 -3.517 -10.786 1.00 93.75 91 SER A CA 1
ATOM 659 C C . SER A 1 91 ? 20.617 -3.077 -9.500 1.00 93.75 91 SER A C 1
ATOM 661 O O . SER A 1 91 ? 19.594 -2.397 -9.540 1.00 93.75 91 SER A O 1
ATOM 663 N N . ALA A 1 92 ? 21.177 -3.450 -8.346 1.00 92.25 92 ALA A N 1
ATOM 664 C CA . ALA A 1 92 ? 20.692 -3.031 -7.024 1.00 92.25 92 ALA A CA 1
ATOM 665 C C . ALA A 1 92 ? 21.452 -1.789 -6.533 1.00 92.25 92 ALA A C 1
ATOM 667 O O . ALA A 1 92 ? 22.516 -1.475 -7.052 1.00 92.25 92 ALA A O 1
ATOM 668 N N . SER A 1 93 ? 20.952 -1.083 -5.518 1.00 92.25 93 SER A N 1
ATOM 669 C CA . SER A 1 93 ? 21.675 0.071 -4.965 1.00 92.25 93 SER A CA 1
ATOM 670 C C . SER A 1 93 ? 23.017 -0.286 -4.304 1.00 92.25 93 SER A C 1
ATOM 672 O O . SER A 1 93 ? 23.271 -1.421 -3.889 1.00 92.25 93 SER A O 1
ATOM 674 N N . GLY A 1 94 ? 23.878 0.722 -4.152 1.00 92.94 94 GLY A N 1
ATOM 675 C CA . GLY A 1 94 ? 25.170 0.620 -3.479 1.00 92.94 94 GLY A CA 1
ATOM 676 C C . GLY A 1 94 ? 26.180 -0.214 -4.269 1.00 92.94 94 GLY A C 1
ATOM 677 O O . GLY A 1 94 ? 26.409 0.017 -5.452 1.00 92.94 94 GLY A O 1
ATOM 678 N N . ALA A 1 95 ? 26.808 -1.195 -3.615 1.00 92.38 95 ALA A N 1
ATOM 679 C CA . ALA A 1 95 ? 27.827 -2.040 -4.248 1.00 92.38 95 ALA A CA 1
ATOM 680 C C . ALA A 1 95 ? 27.278 -2.936 -5.378 1.00 92.38 95 ALA A C 1
ATOM 682 O O . ALA A 1 95 ? 28.059 -3.447 -6.176 1.00 92.38 95 ALA A O 1
ATOM 683 N N . GLY A 1 96 ? 25.955 -3.131 -5.444 1.00 91.69 96 GLY A N 1
ATOM 684 C CA . GLY A 1 96 ? 25.285 -3.884 -6.507 1.00 91.69 96 GLY A CA 1
ATOM 685 C C . GLY A 1 96 ? 24.944 -3.057 -7.749 1.00 91.69 96 GLY A C 1
ATOM 686 O O . GLY A 1 96 ? 24.291 -3.585 -8.650 1.00 91.69 96 GLY A O 1
ATOM 687 N N . TRP A 1 97 ? 25.334 -1.777 -7.789 1.00 96.00 97 TRP A N 1
ATOM 688 C CA . TRP A 1 97 ? 24.920 -0.865 -8.849 1.00 96.00 97 TRP A CA 1
ATOM 689 C C . TRP A 1 97 ? 25.725 -1.069 -10.128 1.00 96.00 97 TRP A C 1
ATOM 691 O O . TRP A 1 97 ? 26.958 -1.003 -10.130 1.00 96.00 97 TRP A O 1
ATOM 701 N N . ASN A 1 98 ? 25.025 -1.237 -11.249 1.00 92.94 98 ASN A N 1
ATOM 702 C CA . ASN A 1 98 ? 25.641 -1.227 -12.563 1.00 92.94 98 ASN A CA 1
ATOM 703 C C . ASN A 1 98 ? 25.820 0.219 -13.048 1.00 92.94 98 ASN A C 1
ATOM 705 O O . ASN A 1 98 ? 24.902 0.836 -13.587 1.00 92.94 98 ASN A O 1
ATOM 709 N N . SER A 1 99 ? 27.039 0.747 -12.920 1.00 91.88 99 SER A N 1
ATOM 710 C CA . SER A 1 99 ? 27.371 2.122 -13.319 1.00 91.88 99 SER A CA 1
ATOM 711 C C . SER A 1 99 ? 27.159 2.419 -14.808 1.00 91.88 99 SER A C 1
ATOM 713 O O . SER A 1 99 ? 27.036 3.586 -15.175 1.00 91.88 99 SER A O 1
ATOM 715 N N . SER A 1 100 ? 27.061 1.398 -15.670 1.00 89.81 100 SER A N 1
ATOM 716 C CA . SER A 1 100 ? 26.724 1.603 -17.087 1.00 89.81 100 SER A CA 1
ATOM 717 C C . SER A 1 100 ? 25.271 2.032 -17.308 1.00 89.81 100 SER A C 1
ATOM 719 O O . SER A 1 100 ? 24.962 2.605 -18.350 1.00 89.81 100 SER A O 1
ATOM 721 N N . TYR A 1 101 ? 24.383 1.795 -16.335 1.00 91.75 101 TYR A N 1
ATOM 722 C CA . TYR A 1 101 ? 22.976 2.182 -16.438 1.00 91.75 101 TYR A CA 1
ATOM 723 C C . TYR A 1 101 ? 22.761 3.653 -16.086 1.00 91.75 101 TYR A C 1
ATOM 725 O O . TYR A 1 101 ? 21.768 4.225 -16.520 1.00 91.75 101 TYR A O 1
ATOM 733 N N . GLY A 1 102 ? 23.683 4.277 -15.346 1.00 92.50 102 GLY A N 1
ATOM 734 C CA . GLY A 1 102 ? 23.581 5.659 -14.883 1.00 92.50 102 GLY A CA 1
ATOM 735 C C . GLY A 1 102 ? 23.937 5.798 -13.405 1.00 92.50 102 GLY A C 1
ATOM 736 O O . GLY A 1 102 ? 24.865 5.155 -12.912 1.00 92.50 102 GLY A O 1
ATOM 737 N N . THR A 1 103 ? 23.194 6.645 -12.698 1.00 95.25 103 THR A N 1
ATOM 738 C CA . THR A 1 103 ? 23.401 7.001 -11.291 1.00 95.25 103 THR A CA 1
ATOM 739 C C . THR A 1 103 ? 22.368 6.335 -10.380 1.00 95.25 103 THR A C 1
ATOM 741 O O . THR A 1 103 ? 21.167 6.349 -10.662 1.00 95.25 103 THR A O 1
ATOM 744 N N . ASP A 1 104 ? 22.857 5.774 -9.272 1.00 95.38 104 ASP A N 1
ATOM 745 C CA . ASP A 1 104 ? 22.051 5.247 -8.169 1.00 95.38 104 ASP A CA 1
ATOM 746 C C . ASP A 1 104 ? 21.633 6.375 -7.216 1.00 95.38 104 ASP A C 1
ATOM 748 O O . ASP A 1 104 ? 22.468 6.908 -6.486 1.00 95.38 104 ASP A O 1
ATOM 752 N N . ASP A 1 105 ? 20.339 6.682 -7.171 1.00 94.00 105 ASP A N 1
ATOM 753 C CA . ASP A 1 105 ? 19.726 7.612 -6.210 1.00 94.00 105 ASP A CA 1
ATOM 754 C C . ASP A 1 105 ? 19.093 6.868 -5.009 1.00 94.00 105 ASP A C 1
ATOM 756 O O . ASP A 1 105 ? 18.199 7.385 -4.329 1.00 94.00 105 ASP A O 1
ATOM 760 N N . ALA A 1 106 ? 19.599 5.664 -4.720 1.00 88.62 106 ALA A N 1
ATOM 761 C CA . ALA A 1 106 ? 19.264 4.781 -3.603 1.00 88.62 106 ALA A CA 1
ATOM 762 C C . ALA A 1 106 ? 17.896 4.071 -3.672 1.00 88.62 106 ALA A C 1
ATOM 764 O O . ALA A 1 106 ? 16.950 4.479 -4.347 1.00 88.62 106 ALA A O 1
ATOM 765 N N . GLY A 1 107 ? 17.780 2.981 -2.908 1.00 88.19 107 GLY A N 1
ATOM 766 C CA . GLY A 1 107 ? 16.554 2.188 -2.762 1.00 88.19 107 GLY A CA 1
ATOM 767 C C . GLY A 1 107 ? 16.219 1.279 -3.949 1.00 88.19 107 GLY A C 1
ATOM 768 O O . GLY A 1 107 ? 15.126 0.728 -3.983 1.00 88.19 107 GLY A O 1
ATOM 769 N N . ASN A 1 108 ? 17.118 1.128 -4.921 1.00 93.12 108 ASN A N 1
ATOM 770 C CA . ASN A 1 108 ? 16.940 0.219 -6.047 1.00 93.12 108 ASN A CA 1
ATOM 771 C C . ASN A 1 108 ? 17.221 -1.230 -5.640 1.00 93.12 108 ASN A C 1
ATOM 773 O O . ASN A 1 108 ? 18.152 -1.509 -4.878 1.0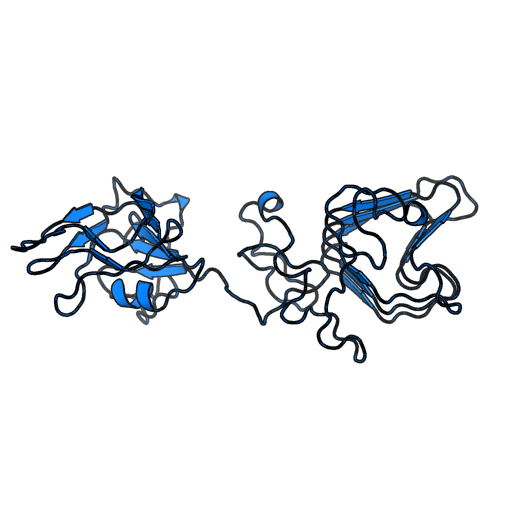0 93.12 108 ASN A O 1
ATOM 777 N N . ILE A 1 109 ? 16.448 -2.158 -6.196 1.00 93.31 109 ILE A N 1
ATOM 778 C CA . ILE A 1 109 ? 16.579 -3.595 -5.948 1.00 93.31 109 ILE A CA 1
ATOM 779 C C . ILE A 1 109 ? 16.677 -4.357 -7.274 1.00 93.31 109 ILE A C 1
ATOM 781 O O . ILE A 1 109 ? 16.128 -3.934 -8.286 1.00 93.31 109 ILE A O 1
ATOM 785 N N . ALA A 1 110 ? 17.376 -5.493 -7.263 1.00 93.31 110 ALA A N 1
ATOM 786 C CA . ALA A 1 110 ? 17.599 -6.331 -8.450 1.00 93.31 110 ALA A CA 1
ATOM 787 C C . ALA A 1 110 ? 16.909 -7.702 -8.372 1.00 93.31 110 ALA A C 1
ATOM 789 O O . ALA A 1 110 ? 17.267 -8.618 -9.111 1.00 93.31 110 ALA A O 1
ATOM 790 N N . SER A 1 111 ? 15.958 -7.856 -7.451 1.00 92.38 111 SER A N 1
ATOM 791 C CA . SER A 1 111 ? 15.171 -9.079 -7.298 1.00 92.38 111 SER A CA 1
ATOM 792 C C . SER A 1 111 ? 14.072 -9.156 -8.353 1.00 92.38 111 SER A C 1
ATOM 794 O O . SER A 1 111 ? 13.542 -8.124 -8.762 1.00 92.38 111 SER A O 1
ATOM 796 N N . ASP A 1 112 ? 13.719 -10.378 -8.756 1.00 93.75 112 ASP A N 1
ATOM 797 C CA . ASP A 1 112 ? 12.637 -10.629 -9.711 1.00 93.75 112 ASP A CA 1
ATOM 798 C C . ASP A 1 112 ? 11.329 -9.975 -9.232 1.00 93.75 112 ASP A C 1
ATOM 800 O O . ASP A 1 112 ? 10.935 -10.219 -8.090 1.00 93.75 112 ASP A O 1
ATOM 804 N N . PRO A 1 113 ? 10.661 -9.139 -10.053 1.00 93.25 113 PRO A N 1
ATOM 805 C CA . PRO A 1 113 ? 9.385 -8.526 -9.709 1.00 93.25 113 PRO A CA 1
ATOM 806 C C . PRO A 1 113 ? 8.233 -9.534 -9.637 1.00 93.25 113 PRO A C 1
ATOM 808 O O . PRO A 1 113 ? 7.168 -9.159 -9.164 1.00 93.25 113 PRO A O 1
ATOM 811 N N . ILE A 1 114 ? 8.412 -10.786 -10.070 1.00 93.88 114 ILE A N 1
ATOM 812 C CA . ILE A 1 114 ? 7.398 -11.848 -10.021 1.00 93.88 114 ILE A CA 1
ATOM 813 C C . ILE A 1 114 ? 6.109 -11.391 -10.716 1.00 93.88 114 ILE A C 1
ATOM 815 O O . ILE A 1 114 ? 5.063 -11.228 -10.092 1.00 93.88 114 ILE A O 1
ATOM 819 N N . PHE A 1 115 ? 6.185 -11.132 -12.022 1.00 93.94 115 PHE A N 1
ATOM 820 C CA . PHE A 1 115 ? 4.996 -10.783 -12.802 1.00 93.94 115 PHE A CA 1
ATOM 821 C C . PHE A 1 115 ? 4.002 -11.949 -12.864 1.00 93.94 115 PHE A C 1
ATOM 823 O O . PHE A 1 115 ? 4.406 -13.103 -13.012 1.00 93.94 115 PHE A O 1
ATOM 830 N N . ALA A 1 116 ? 2.705 -11.641 -12.816 1.00 91.00 116 ALA A N 1
ATOM 831 C CA . ALA A 1 116 ? 1.624 -12.621 -12.831 1.00 91.00 116 ALA A CA 1
ATOM 832 C C . ALA A 1 116 ? 1.659 -13.515 -14.077 1.00 91.00 116 ALA A C 1
ATOM 834 O O . ALA A 1 116 ? 1.568 -14.739 -13.958 1.00 91.00 116 ALA A O 1
ATOM 835 N N . ASN A 1 117 ? 1.816 -12.925 -15.269 1.00 92.12 117 ASN A N 1
ATOM 836 C CA . ASN A 1 117 ? 1.918 -13.676 -16.517 1.00 92.12 117 ASN A CA 1
ATOM 837 C C . ASN A 1 117 ? 2.561 -12.847 -17.650 1.00 92.12 117 ASN A C 1
ATOM 839 O O . ASN A 1 117 ? 1.940 -12.583 -18.683 1.00 92.12 117 ASN A O 1
ATOM 843 N N . ALA A 1 118 ? 3.835 -12.472 -17.480 1.00 92.81 118 ALA A N 1
ATOM 844 C CA . ALA A 1 118 ? 4.574 -11.659 -18.457 1.00 92.81 118 ALA A CA 1
ATOM 845 C C . ALA A 1 118 ? 4.611 -12.277 -19.869 1.00 92.81 118 ALA A C 1
ATOM 847 O O . ALA A 1 118 ? 4.558 -11.559 -20.860 1.00 92.81 118 ALA A O 1
ATOM 848 N N . ALA A 1 119 ? 4.623 -13.611 -19.982 1.00 90.81 119 ALA A N 1
ATOM 849 C CA . ALA A 1 119 ? 4.600 -14.304 -21.275 1.00 90.81 119 ALA A CA 1
ATOM 850 C C . ALA A 1 119 ? 3.321 -14.044 -22.097 1.00 90.81 119 ALA A C 1
ATOM 852 O O . ALA A 1 119 ? 3.315 -14.281 -23.302 1.00 90.81 119 ALA A O 1
ATOM 853 N N . ASN A 1 120 ? 2.246 -13.582 -21.452 1.00 90.62 120 ASN A N 1
ATOM 854 C CA . ASN A 1 120 ? 0.989 -13.205 -22.093 1.00 90.62 120 ASN A CA 1
ATOM 855 C C . ASN A 1 120 ? 0.683 -11.701 -21.933 1.00 90.62 120 ASN A C 1
ATOM 857 O O . ASN A 1 120 ? -0.470 -11.301 -22.081 1.00 90.62 120 ASN A O 1
ATOM 861 N N . GLY A 1 121 ? 1.692 -10.878 -21.620 1.00 88.19 121 GLY A N 1
ATOM 862 C CA . GLY A 1 121 ? 1.556 -9.425 -21.485 1.00 88.19 121 GLY A CA 1
ATOM 863 C C . GLY A 1 121 ? 0.975 -8.939 -20.151 1.00 88.19 121 GLY A C 1
ATOM 864 O O . GLY A 1 121 ? 0.697 -7.749 -20.009 1.00 88.19 121 GLY A O 1
ATOM 865 N N . ASP A 1 122 ? 0.789 -9.820 -19.162 1.00 91.06 122 ASP A N 1
ATOM 866 C CA . ASP A 1 122 ? 0.323 -9.429 -17.827 1.00 91.06 122 ASP A CA 1
ATOM 867 C C . ASP A 1 122 ? 1.509 -9.136 -16.905 1.00 91.06 122 ASP A C 1
ATOM 869 O O . ASP A 1 122 ? 2.128 -10.031 -16.317 1.00 91.06 122 ASP A O 1
ATOM 873 N N . TYR A 1 123 ? 1.819 -7.847 -16.810 1.00 93.25 123 TYR A N 1
ATOM 874 C CA . TYR A 1 123 ? 2.916 -7.299 -16.016 1.00 93.25 123 TYR A CA 1
ATOM 875 C C . TYR A 1 123 ? 2.469 -6.773 -14.645 1.00 93.25 123 TYR A C 1
ATOM 877 O O . TYR A 1 123 ? 3.197 -6.002 -14.016 1.00 93.25 123 TYR A O 1
ATOM 885 N N . GLN A 1 124 ? 1.289 -7.172 -14.167 1.00 90.88 124 GLN A N 1
ATOM 886 C CA . GLN A 1 124 ? 0.925 -6.982 -12.763 1.00 90.88 124 GLN A CA 1
ATOM 887 C C . GLN A 1 124 ? 1.815 -7.846 -11.866 1.00 90.88 124 GLN A C 1
ATOM 889 O O . GLN A 1 124 ? 2.272 -8.917 -12.271 1.00 90.88 124 GLN A O 1
ATOM 894 N N . LEU A 1 125 ? 2.076 -7.385 -10.644 1.00 89.50 125 LEU A N 1
ATOM 895 C CA . LEU A 1 125 ? 2.860 -8.142 -9.671 1.00 89.50 125 LEU A CA 1
ATOM 896 C C . LEU A 1 125 ? 2.024 -9.283 -9.086 1.00 89.50 125 LEU A C 1
ATOM 898 O O . LEU A 1 125 ? 0.860 -9.094 -8.740 1.00 89.50 125 LEU A O 1
ATOM 902 N N . ALA A 1 126 ? 2.621 -10.465 -8.959 1.00 86.50 126 ALA A N 1
ATOM 903 C CA . ALA A 1 126 ? 2.017 -11.615 -8.300 1.00 86.50 126 ALA A CA 1
ATOM 904 C C . ALA A 1 126 ? 2.309 -11.622 -6.792 1.00 86.50 126 ALA A C 1
ATOM 906 O O . ALA A 1 126 ? 3.168 -10.892 -6.291 1.00 86.50 126 ALA A O 1
ATOM 907 N N . GLU A 1 127 ? 1.604 -12.488 -6.060 1.00 81.62 127 GLU A N 1
ATOM 908 C CA . GLU A 1 127 ? 1.839 -12.708 -4.631 1.00 81.62 127 GLU A CA 1
ATOM 909 C C . GLU A 1 127 ? 3.315 -13.043 -4.344 1.00 81.62 127 GLU A C 1
ATOM 911 O O . GLU A 1 127 ? 3.935 -13.858 -5.029 1.00 81.62 127 GLU A O 1
ATOM 916 N N . GLY A 1 128 ? 3.881 -12.396 -3.321 1.00 78.56 128 GLY A N 1
ATOM 917 C CA . GLY A 1 128 ? 5.284 -12.559 -2.931 1.00 78.56 128 GLY A CA 1
ATOM 918 C C . GLY A 1 128 ? 6.276 -11.682 -3.700 1.00 78.56 128 GLY A C 1
ATOM 919 O O . GLY A 1 128 ? 7.473 -11.750 -3.416 1.00 78.56 128 GLY A O 1
ATOM 920 N N . SER A 1 129 ? 5.809 -10.852 -4.641 1.00 89.56 129 SER A N 1
ATOM 921 C CA . SER A 1 129 ? 6.662 -9.887 -5.336 1.00 89.56 129 SER A CA 1
ATOM 922 C C . SER A 1 129 ? 7.361 -8.931 -4.358 1.00 89.56 129 SER A C 1
ATOM 924 O O . SER A 1 129 ? 6.704 -8.364 -3.482 1.00 89.56 129 SER A O 1
ATOM 926 N N . PRO A 1 130 ? 8.669 -8.660 -4.535 1.00 85.69 130 PRO A N 1
ATOM 927 C CA . PRO A 1 130 ? 9.391 -7.668 -3.740 1.00 85.69 130 PRO A CA 1
ATOM 928 C C . PRO A 1 130 ? 8.996 -6.222 -4.082 1.00 85.69 130 PRO A C 1
ATOM 930 O O . PRO A 1 130 ? 9.449 -5.297 -3.413 1.00 85.69 130 PRO A O 1
ATOM 933 N N . GLY A 1 131 ? 8.209 -6.020 -5.145 1.00 85.88 131 GLY A N 1
ATOM 934 C CA . GLY A 1 131 ? 7.695 -4.715 -5.546 1.00 85.88 131 GLY A CA 1
ATOM 935 C C . GLY A 1 131 ? 6.386 -4.330 -4.868 1.00 85.88 131 GLY A C 1
ATOM 936 O O . GLY A 1 131 ? 6.009 -3.164 -4.960 1.00 85.88 131 GLY A O 1
ATOM 937 N N . ILE A 1 132 ? 5.719 -5.268 -4.188 1.00 82.56 132 ILE A N 1
ATOM 938 C CA . ILE A 1 132 ? 4.462 -4.997 -3.485 1.00 82.56 132 ILE A CA 1
ATOM 939 C C . ILE A 1 132 ? 4.736 -4.192 -2.213 1.00 82.56 132 ILE A C 1
ATOM 941 O O . ILE A 1 132 ? 5.660 -4.515 -1.465 1.00 82.56 132 ILE A O 1
ATOM 945 N N . ASN A 1 133 ? 3.936 -3.150 -1.966 1.00 73.31 133 ASN A N 1
ATOM 946 C CA . ASN A 1 133 ? 4.017 -2.267 -0.794 1.00 73.31 133 ASN A CA 1
ATOM 947 C C . ASN A 1 133 ? 5.406 -1.628 -0.558 1.00 73.31 133 ASN A C 1
ATOM 949 O O . ASN A 1 133 ? 5.732 -1.214 0.555 1.00 73.31 133 ASN A O 1
ATOM 953 N N . PHE A 1 134 ? 6.258 -1.537 -1.583 1.00 72.88 134 PHE A N 1
ATOM 954 C CA . PHE A 1 134 ? 7.644 -1.082 -1.417 1.00 72.88 134 PHE A CA 1
ATOM 955 C C . PHE A 1 134 ? 7.772 0.453 -1.381 1.00 72.88 134 PHE A C 1
ATOM 957 O O . PHE A 1 134 ? 8.713 1.010 -0.805 1.00 72.88 134 PHE A O 1
ATOM 964 N N . GLY A 1 135 ? 6.847 1.175 -2.019 1.00 62.91 135 GLY A N 1
ATOM 965 C CA . GLY A 1 135 ? 6.863 2.632 -2.087 1.00 62.91 135 GLY A CA 1
ATOM 966 C C . GLY A 1 135 ? 6.442 3.296 -0.773 1.00 62.91 135 GLY A C 1
ATOM 967 O O . GLY A 1 135 ? 5.359 3.048 -0.267 1.00 62.91 135 GLY A O 1
ATOM 968 N N . SER A 1 136 ? 7.250 4.225 -0.245 1.00 59.09 136 SER A N 1
ATOM 969 C CA . SER A 1 136 ? 6.875 5.009 0.947 1.00 59.09 136 SER A CA 1
ATOM 970 C C . SER A 1 136 ? 5.698 5.967 0.694 1.00 59.09 136 SER A C 1
ATOM 972 O O . SER A 1 136 ? 5.775 6.825 -0.194 1.00 59.09 136 SER A O 1
ATOM 974 N N . ASN A 1 137 ? 4.685 5.911 1.568 1.00 51.44 137 ASN A N 1
ATOM 975 C CA . ASN A 1 137 ? 3.531 6.826 1.601 1.00 51.44 137 ASN A CA 1
ATOM 976 C C . ASN A 1 137 ? 3.877 8.270 1.998 1.00 51.44 137 ASN A C 1
ATOM 978 O O . ASN A 1 137 ? 3.067 9.177 1.810 1.00 51.44 137 ASN A O 1
ATOM 982 N N . ALA A 1 138 ? 5.080 8.516 2.532 1.00 51.22 138 ALA A N 1
ATOM 983 C CA . ALA A 1 138 ? 5.479 9.823 3.065 1.00 51.22 138 ALA A CA 1
ATOM 984 C C . ALA A 1 138 ? 5.482 10.950 2.013 1.00 51.22 138 ALA A C 1
ATOM 986 O O . ALA A 1 138 ? 5.479 12.125 2.370 1.00 51.22 138 ALA A O 1
ATOM 987 N N . TYR A 1 139 ? 5.496 10.604 0.722 1.00 43.88 139 TYR A N 1
ATOM 988 C CA . TYR A 1 139 ? 5.537 11.569 -0.378 1.00 43.88 139 TYR A CA 1
ATOM 989 C C . TYR A 1 139 ? 4.167 12.067 -0.846 1.00 43.88 139 TYR A C 1
ATOM 991 O O . TYR A 1 139 ? 4.122 13.059 -1.569 1.00 43.88 139 TYR A O 1
ATOM 999 N N . TYR A 1 140 ? 3.071 11.409 -0.467 1.00 48.22 140 TYR A N 1
ATOM 1000 C CA . TYR A 1 140 ? 1.780 11.660 -1.107 1.00 48.22 140 TYR A CA 1
ATOM 1001 C C . TYR A 1 140 ? 0.837 12.576 -0.330 1.00 48.22 140 TYR A C 1
ATOM 1003 O O . TYR A 1 140 ? -0.154 13.046 -0.890 1.00 48.22 140 TYR A O 1
ATOM 1011 N N . GLY A 1 141 ? 1.111 12.855 0.949 1.00 44.19 141 GLY A N 1
ATOM 1012 C CA . GLY A 1 141 ? 0.083 13.447 1.808 1.00 44.19 141 GLY A CA 1
ATOM 1013 C C . GLY A 1 141 ? -1.226 12.648 1.705 1.00 44.19 141 GLY A C 1
ATOM 1014 O O . GLY A 1 141 ? -1.256 11.531 1.200 1.00 44.19 141 GLY A O 1
ATOM 1015 N N . ASN A 1 142 ? -2.350 13.201 2.132 1.00 42.00 142 ASN A N 1
ATOM 1016 C CA . ASN A 1 142 ? -3.640 12.504 2.053 1.00 42.00 142 ASN A CA 1
ATOM 1017 C C . ASN A 1 142 ? -4.231 12.441 0.614 1.00 42.00 142 ASN A C 1
ATOM 1019 O O . ASN A 1 142 ? -5.446 12.372 0.462 1.00 42.00 142 ASN A O 1
ATOM 1023 N N . VAL A 1 143 ? -3.402 12.501 -0.442 1.00 40.97 143 VAL A N 1
ATOM 1024 C CA . VAL A 1 143 ? -3.793 12.710 -1.855 1.00 40.97 143 VAL A CA 1
ATOM 1025 C C . VAL A 1 143 ? -3.424 11.494 -2.726 1.00 40.97 143 VAL A C 1
ATOM 1027 O O . VAL A 1 143 ? -2.717 11.614 -3.721 1.00 40.97 143 VAL A O 1
ATOM 1030 N N . LEU A 1 144 ? -3.868 10.291 -2.346 1.00 49.22 144 LEU A N 1
ATOM 1031 C CA . LEU A 1 144 ? -3.740 9.073 -3.180 1.00 49.22 144 LEU A CA 1
ATOM 1032 C C . LEU A 1 144 ? -5.059 8.576 -3.771 1.00 49.22 144 LEU A C 1
ATOM 1034 O O . LEU A 1 144 ? -5.084 7.620 -4.534 1.00 49.22 144 LEU A O 1
ATOM 1038 N N . ILE A 1 145 ? -6.159 9.256 -3.462 1.00 48.62 145 ILE A N 1
ATOM 1039 C CA . ILE A 1 145 ? -7.512 8.789 -3.782 1.00 48.62 145 ILE A CA 1
ATOM 1040 C C . ILE A 1 145 ? -8.004 9.254 -5.164 1.00 48.62 145 ILE A C 1
ATOM 1042 O O . ILE A 1 145 ? -9.107 8.892 -5.561 1.00 48.62 145 ILE A O 1
ATOM 1046 N N . GLU A 1 146 ? -7.216 10.050 -5.900 1.00 50.25 146 GLU A N 1
ATOM 1047 C CA . GLU A 1 146 ? -7.678 10.726 -7.128 1.00 50.25 146 GLU A CA 1
ATOM 1048 C C . GLU A 1 146 ? -6.989 10.278 -8.430 1.00 50.25 146 GLU A C 1
ATOM 1050 O O . GLU A 1 146 ? -7.441 10.677 -9.503 1.00 50.25 146 GLU A O 1
ATOM 1055 N N . PHE A 1 147 ? -5.955 9.423 -8.384 1.00 62.47 147 PHE A N 1
ATOM 1056 C CA . PHE A 1 147 ? -5.247 8.975 -9.594 1.00 62.47 147 PHE A CA 1
ATOM 1057 C C . PHE A 1 147 ? -5.191 7.445 -9.690 1.00 62.47 147 PHE A C 1
ATOM 1059 O O . PHE A 1 147 ? -4.532 6.812 -8.861 1.00 62.47 147 PHE A O 1
ATOM 1066 N N . PRO A 1 148 ? -5.889 6.838 -10.669 1.00 70.94 148 PRO A N 1
ATOM 1067 C CA . PRO A 1 148 ? -5.823 5.401 -10.876 1.00 70.94 148 PRO A CA 1
ATOM 1068 C C . PRO A 1 148 ? -4.466 4.959 -11.450 1.00 70.94 148 PRO A C 1
ATOM 1070 O O . PRO A 1 148 ? -3.762 5.743 -12.085 1.00 70.94 148 PRO A O 1
ATOM 1073 N N . ASP A 1 149 ? -4.120 3.690 -11.243 1.00 78.56 149 ASP A N 1
ATOM 1074 C CA . ASP A 1 149 ? -3.018 2.999 -11.910 1.00 78.56 149 ASP A CA 1
ATOM 1075 C C . ASP A 1 149 ? -3.286 2.816 -13.422 1.00 78.56 149 ASP A C 1
ATOM 1077 O O . ASP A 1 149 ? -4.336 3.204 -13.948 1.00 78.56 149 ASP A O 1
ATOM 1081 N N . ALA A 1 150 ? -2.350 2.193 -14.145 1.00 81.94 150 ALA A N 1
ATOM 1082 C CA . ALA A 1 150 ? -2.481 1.972 -15.589 1.00 81.94 150 ALA A CA 1
ATOM 1083 C C . ALA A 1 150 ? -3.675 1.073 -15.984 1.00 81.94 150 ALA A C 1
ATOM 1085 O O . ALA A 1 150 ? -4.083 1.075 -17.146 1.00 81.94 150 ALA A O 1
ATOM 1086 N N . ALA A 1 151 ? -4.238 0.309 -15.041 1.00 80.75 151 ALA A N 1
ATOM 1087 C CA . ALA A 1 151 ? -5.417 -0.533 -15.228 1.00 80.75 151 ALA A CA 1
ATOM 1088 C C . ALA A 1 151 ? -6.726 0.153 -14.784 1.00 80.75 151 ALA A C 1
ATOM 1090 O O . ALA A 1 151 ? -7.801 -0.435 -14.919 1.00 80.75 151 ALA A O 1
ATOM 1091 N N . GLY A 1 152 ? -6.671 1.399 -14.302 1.00 73.94 152 GLY A N 1
ATOM 1092 C CA . GLY A 1 152 ? -7.842 2.130 -13.822 1.00 73.94 152 GLY A CA 1
ATOM 1093 C C . GLY A 1 152 ? -8.174 1.879 -12.346 1.00 73.94 152 GLY A C 1
ATOM 1094 O O . GLY A 1 152 ? -9.188 2.390 -11.866 1.00 73.94 152 GLY A O 1
ATOM 1095 N N . ASN A 1 153 ? -7.355 1.113 -11.622 1.00 74.00 153 ASN A N 1
ATOM 1096 C CA . ASN A 1 153 ? -7.588 0.799 -10.217 1.00 74.00 153 ASN A CA 1
ATOM 1097 C C . ASN A 1 153 ? -7.050 1.913 -9.312 1.00 74.00 153 ASN A C 1
ATOM 1099 O O . ASN A 1 153 ? -6.025 2.511 -9.629 1.00 74.00 153 ASN A O 1
ATOM 1103 N N . PRO A 1 154 ? -7.676 2.198 -8.159 1.00 70.94 154 PRO A N 1
ATOM 1104 C CA . PRO A 1 154 ? -7.120 3.149 -7.201 1.00 70.94 154 PRO A CA 1
ATOM 1105 C C . PRO A 1 154 ? -5.718 2.732 -6.738 1.00 70.94 154 PRO A C 1
ATOM 1107 O O . PRO A 1 154 ? -5.513 1.567 -6.391 1.00 70.94 154 PRO A O 1
ATOM 1110 N N . ARG A 1 155 ? -4.781 3.687 -6.657 1.00 68.94 155 ARG A N 1
ATOM 1111 C CA . ARG A 1 155 ? -3.514 3.459 -5.951 1.00 68.94 155 ARG A CA 1
ATOM 1112 C C . ARG A 1 155 ? -3.775 3.318 -4.453 1.00 68.94 155 ARG A C 1
ATOM 1114 O O . ARG A 1 155 ? -4.427 4.169 -3.849 1.00 68.94 155 ARG A O 1
ATOM 1121 N N . SER A 1 156 ? -3.350 2.191 -3.886 1.00 59.22 156 SER A N 1
ATOM 1122 C CA . SER A 1 156 ? -3.666 1.760 -2.521 1.00 59.22 156 SER A CA 1
ATOM 1123 C C . SER A 1 156 ? -3.322 2.823 -1.462 1.00 59.22 156 SER A C 1
ATOM 1125 O O . SER A 1 156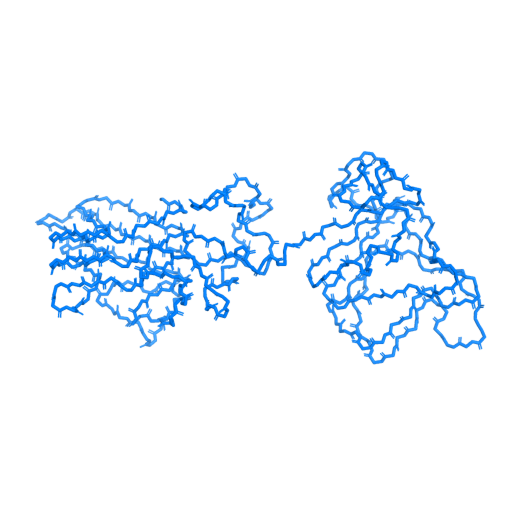 ? -2.266 3.452 -1.502 1.00 59.22 156 SER A O 1
ATOM 1127 N N . LEU A 1 157 ? -4.206 2.986 -0.469 1.00 46.56 157 LEU A N 1
ATOM 1128 C CA . LEU A 1 157 ? -3.882 3.568 0.838 1.00 46.56 157 LEU A CA 1
ATOM 1129 C C . LEU A 1 157 ? -3.701 2.402 1.826 1.00 46.56 157 LEU A C 1
ATOM 1131 O O . LEU A 1 157 ? -4.681 1.842 2.325 1.00 46.56 157 LEU A O 1
ATOM 1135 N N . GLY A 1 158 ? -2.441 2.027 2.066 1.00 54.53 158 GLY A N 1
ATOM 1136 C CA . GLY A 1 158 ? -2.024 0.866 2.867 1.00 54.53 158 GLY A CA 1
ATOM 1137 C C . GLY A 1 158 ? -0.530 0.902 3.218 1.00 54.53 158 GLY A C 1
ATOM 1138 O O . GLY A 1 158 ? -0.003 1.977 3.473 1.00 54.53 158 GLY A O 1
ATOM 1139 N N . GLU A 1 159 ? 0.175 -0.236 3.250 1.00 51.09 159 GLU A N 1
ATOM 1140 C CA . GLU A 1 159 ? 1.600 -0.317 3.654 1.00 51.09 159 GLU A CA 1
ATOM 1141 C C . GLU A 1 159 ? 2.579 0.409 2.705 1.00 51.09 159 GLU A C 1
ATOM 1143 O O . GLU A 1 159 ? 3.662 0.810 3.133 1.00 51.09 159 GLU A O 1
ATOM 1148 N N . GLY A 1 160 ? 2.185 0.640 1.450 1.00 62.19 160 GLY A N 1
ATOM 1149 C CA . GLY A 1 160 ? 2.967 1.358 0.449 1.00 62.19 160 GLY A CA 1
ATOM 1150 C C . GLY A 1 160 ? 2.323 1.282 -0.935 1.00 62.19 160 GLY A C 1
ATOM 1151 O O . GLY A 1 160 ? 1.337 0.577 -1.117 1.00 62.19 160 GLY A O 1
ATOM 1152 N N . ILE A 1 161 ? 2.886 2.003 -1.902 1.00 75.62 161 ILE A N 1
ATOM 1153 C CA . ILE A 1 161 ? 2.520 1.896 -3.328 1.00 75.62 161 ILE A CA 1
ATOM 1154 C C . ILE A 1 161 ? 3.350 0.787 -3.967 1.00 75.62 161 ILE A C 1
ATOM 1156 O O . ILE A 1 161 ? 4.564 0.720 -3.728 1.00 75.62 161 ILE A O 1
ATOM 1160 N N . ASP A 1 162 ? 2.718 -0.034 -4.800 1.00 84.44 162 ASP A N 1
ATOM 1161 C CA . ASP A 1 162 ? 3.411 -1.053 -5.581 1.00 84.44 162 ASP A CA 1
ATOM 1162 C C . ASP A 1 162 ? 4.344 -0.414 -6.617 1.00 84.44 162 ASP A C 1
ATOM 1164 O O . ASP A 1 162 ? 4.039 0.597 -7.257 1.00 84.44 162 ASP A O 1
ATOM 1168 N N . LEU A 1 163 ? 5.521 -1.006 -6.801 1.00 88.00 163 LEU A N 1
ATOM 1169 C CA . LEU A 1 163 ? 6.438 -0.553 -7.840 1.00 88.00 163 LEU A CA 1
ATOM 1170 C C . LEU A 1 163 ? 5.861 -0.835 -9.225 1.00 88.00 163 LEU A C 1
ATOM 1172 O O . LEU A 1 163 ? 5.337 -1.910 -9.501 1.00 88.00 163 LEU A O 1
ATOM 1176 N N . GLY A 1 164 ? 6.050 0.119 -10.132 1.00 90.12 164 GLY A N 1
ATOM 1177 C CA . GLY A 1 164 ? 5.619 -0.006 -11.518 1.00 90.12 164 GLY A CA 1
ATOM 1178 C C . GLY A 1 164 ? 4.212 0.525 -11.801 1.00 90.12 164 GLY A C 1
ATOM 1179 O O . GLY A 1 164 ? 3.638 1.323 -11.059 1.00 90.12 164 GLY A O 1
ATOM 1180 N N . ALA A 1 165 ? 3.707 0.146 -12.972 1.00 89.50 165 ALA A N 1
ATOM 1181 C CA . ALA A 1 165 ? 2.515 0.724 -13.589 1.00 89.50 165 ALA A CA 1
ATOM 1182 C C . ALA A 1 165 ? 1.189 0.285 -12.955 1.00 89.50 165 ALA A C 1
ATOM 1184 O O . ALA A 1 165 ? 0.187 0.973 -13.140 1.00 89.50 165 ALA A O 1
ATOM 1185 N N . TYR A 1 166 ? 1.186 -0.837 -12.237 1.00 87.56 166 TYR A N 1
ATOM 1186 C CA . TYR A 1 166 ? -0.018 -1.506 -11.757 1.00 87.56 166 TYR A CA 1
ATOM 1187 C C . TYR A 1 166 ? 0.043 -1.749 -10.255 1.00 87.56 166 TYR A C 1
ATOM 1189 O O . TYR A 1 166 ? 1.108 -2.050 -9.724 1.00 87.56 166 TYR A O 1
ATOM 1197 N N . GLU A 1 167 ? -1.116 -1.690 -9.612 1.00 81.44 167 GLU A N 1
ATOM 1198 C CA . GLU A 1 167 ? -1.310 -2.115 -8.229 1.00 81.44 167 GLU A CA 1
ATOM 1199 C C . GLU A 1 167 ? -1.848 -3.543 -8.201 1.00 81.44 167 GLU A C 1
ATOM 1201 O O . GLU A 1 167 ? -2.849 -3.858 -8.856 1.00 81.44 167 GLU A O 1
ATOM 1206 N N . ASN A 1 168 ? -1.230 -4.411 -7.405 1.00 74.62 168 ASN A N 1
ATOM 1207 C CA . ASN A 1 168 ? -1.718 -5.763 -7.216 1.00 74.62 168 ASN A CA 1
ATOM 1208 C C . ASN A 1 168 ? -3.037 -5.756 -6.425 1.00 74.62 168 ASN A C 1
ATOM 1210 O O . ASN A 1 168 ? -3.075 -5.627 -5.201 1.00 74.62 168 ASN A O 1
ATOM 1214 N N . GLN A 1 169 ? -4.141 -5.993 -7.133 1.00 62.06 169 GLN A N 1
ATOM 1215 C CA . GLN A 1 169 ? -5.482 -6.045 -6.545 1.00 62.06 169 GLN A CA 1
ATOM 1216 C C . GLN A 1 169 ? -5.698 -7.251 -5.606 1.00 62.06 169 GLN A C 1
ATOM 1218 O O . GLN A 1 169 ? -6.649 -7.254 -4.821 1.00 62.06 169 GLN A O 1
ATOM 1223 N N . ALA A 1 170 ? -4.836 -8.277 -5.656 1.00 53.94 170 ALA A N 1
ATOM 1224 C CA . ALA A 1 170 ? -4.951 -9.485 -4.836 1.00 53.94 170 ALA A CA 1
ATOM 1225 C C . ALA A 1 170 ? -4.441 -9.305 -3.392 1.00 53.94 170 ALA A C 1
ATOM 1227 O O . ALA A 1 170 ? -4.789 -10.112 -2.531 1.00 53.94 170 ALA A O 1
ATOM 1228 N N . ILE A 1 171 ? -3.689 -8.233 -3.101 1.00 49.56 171 ILE A N 1
ATOM 1229 C CA . ILE A 1 171 ? -3.290 -7.836 -1.736 1.00 49.56 171 ILE A CA 1
ATOM 1230 C C . ILE A 1 171 ? -3.924 -6.482 -1.392 1.00 49.56 171 ILE A C 1
ATOM 1232 O O . ILE A 1 171 ? -3.311 -5.560 -0.870 1.00 49.56 171 ILE A O 1
ATOM 1236 N N . SER A 1 172 ? -5.225 -6.364 -1.649 1.00 46.28 172 SER A N 1
ATOM 1237 C CA . SER A 1 172 ? -6.039 -5.345 -0.997 1.00 46.28 172 SER A CA 1
ATOM 1238 C C . SER A 1 172 ? -6.275 -5.755 0.464 1.00 46.28 172 SER A C 1
ATOM 1240 O O . SER A 1 172 ? -7.357 -6.225 0.818 1.00 46.28 172 SER A O 1
ATOM 1242 N N . SER A 1 173 ? -5.320 -5.493 1.358 1.00 47.59 173 SER A N 1
ATOM 1243 C CA . SER A 1 173 ? -5.723 -4.995 2.677 1.00 47.59 173 SER A CA 1
ATOM 1244 C C . SER A 1 173 ? -5.976 -3.495 2.534 1.00 47.59 173 SER A C 1
ATOM 1246 O O . SER A 1 173 ? -5.238 -2.673 3.076 1.00 47.59 173 SER A O 1
ATOM 1248 N N . GLN A 1 174 ? -6.983 -3.124 1.731 1.00 54.19 174 GLN A N 1
ATOM 1249 C CA . GLN A 1 174 ? -7.526 -1.771 1.765 1.00 54.19 174 GLN A CA 1
ATOM 1250 C C . GLN A 1 174 ? -7.772 -1.437 3.232 1.00 54.19 174 GLN A C 1
ATOM 1252 O O . GLN A 1 174 ? -8.470 -2.186 3.915 1.00 54.19 174 GLN A O 1
ATOM 1257 N N . MET A 1 175 ? -7.208 -0.335 3.726 1.00 62.56 175 MET A N 1
ATOM 1258 C CA . MET A 1 175 ? -7.614 0.207 5.015 1.00 62.56 175 MET A CA 1
ATOM 1259 C C . MET A 1 175 ? -9.113 0.516 4.937 1.00 62.56 175 MET A C 1
ATOM 1261 O O . MET A 1 175 ? -9.530 1.564 4.446 1.00 62.56 175 MET A O 1
ATOM 1265 N N . VAL A 1 176 ? -9.946 -0.407 5.412 1.00 78.25 176 VAL A N 1
ATOM 1266 C CA . VAL A 1 176 ? -11.381 -0.174 5.519 1.00 78.25 176 VAL A CA 1
ATOM 1267 C C . VAL A 1 176 ? -11.632 0.613 6.795 1.00 78.25 176 VAL A C 1
ATOM 1269 O O . VAL A 1 176 ? -11.229 0.200 7.885 1.00 78.25 176 VAL A O 1
ATOM 1272 N N . ILE A 1 177 ? -12.347 1.727 6.658 1.00 86.69 177 ILE A N 1
ATOM 1273 C CA . ILE A 1 177 ? -12.926 2.437 7.794 1.00 86.69 177 ILE A CA 1
ATOM 1274 C C . ILE A 1 177 ? -14.322 1.867 8.039 1.00 86.69 177 ILE A C 1
ATOM 1276 O O . ILE A 1 177 ? -15.178 1.862 7.152 1.00 86.69 177 ILE A O 1
ATOM 1280 N N . ARG A 1 178 ? -14.553 1.374 9.254 1.00 93.12 178 ARG A N 1
ATOM 1281 C CA . ARG A 1 178 ? -15.871 0.979 9.746 1.00 93.12 178 ARG A CA 1
ATOM 1282 C C . ARG A 1 178 ? -16.470 2.110 10.565 1.00 93.12 178 ARG A C 1
ATOM 1284 O O . ARG A 1 178 ? -15.843 2.589 11.503 1.00 93.12 178 ARG A O 1
ATOM 1291 N N . TYR A 1 179 ? -17.695 2.499 10.240 1.00 96.38 179 TYR A N 1
ATOM 1292 C CA . TYR A 1 179 ? -18.380 3.622 10.874 1.00 96.38 179 TYR A CA 1
ATOM 1293 C C . TYR A 1 179 ? -19.427 3.132 11.866 1.00 96.38 179 TYR A C 1
ATOM 1295 O O . TYR A 1 179 ? -20.287 2.311 11.526 1.00 96.38 179 TYR A O 1
ATOM 1303 N N . VAL A 1 180 ? -19.365 3.653 13.089 1.00 98.50 180 VAL A N 1
ATOM 1304 C CA . VAL A 1 180 ? -20.211 3.230 14.204 1.00 98.50 180 VAL A CA 1
ATOM 1305 C C . VAL A 1 180 ? -20.924 4.431 14.816 1.00 98.50 180 VAL A C 1
ATOM 1307 O O . VAL A 1 180 ? -20.300 5.440 15.141 1.00 98.50 180 VAL A O 1
ATOM 1310 N N . LYS A 1 181 ? -22.237 4.293 15.010 1.00 98.31 181 LYS A N 1
ATOM 1311 C CA . LYS A 1 181 ? -23.079 5.211 15.788 1.00 98.31 181 LYS A CA 1
ATOM 1312 C C . LYS A 1 181 ? -23.821 4.428 16.859 1.00 98.31 181 LYS A C 1
ATOM 1314 O O . LYS A 1 181 ? -24.048 3.234 16.700 1.00 98.31 181 LYS A O 1
ATOM 1319 N N . GLN A 1 182 ? -24.243 5.085 17.938 1.00 96.00 182 GLN A N 1
ATOM 1320 C CA . GLN A 1 182 ? -24.980 4.405 19.010 1.00 96.00 182 GLN A CA 1
ATOM 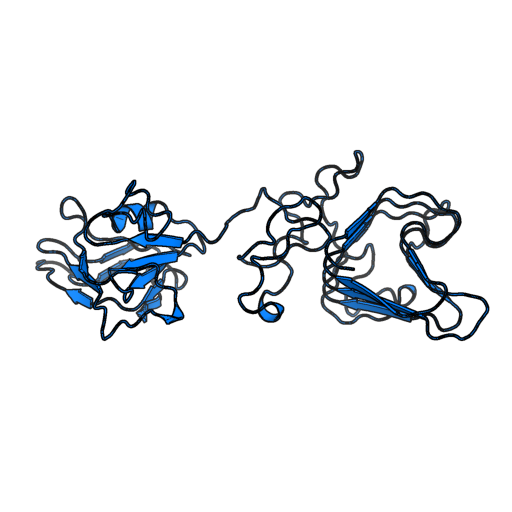1321 C C . GLN A 1 182 ? -26.289 3.778 18.500 1.00 96.00 182 GLN A C 1
ATOM 1323 O O . GLN A 1 182 ? -26.657 2.682 18.915 1.00 96.00 182 GLN A O 1
ATOM 1328 N N . THR A 1 183 ? -26.965 4.454 17.568 1.00 95.25 183 THR A N 1
ATOM 1329 C CA . THR A 1 183 ? -28.100 3.903 16.816 1.00 95.25 183 THR A CA 1
ATOM 1330 C C . THR A 1 183 ? -27.693 3.758 15.355 1.00 95.25 183 THR A C 1
ATOM 1332 O O . THR A 1 183 ? -27.173 4.709 14.770 1.00 95.25 183 THR A O 1
ATOM 1335 N N . ALA A 1 184 ? -27.937 2.583 14.768 1.00 95.94 184 ALA A N 1
ATOM 1336 C CA . ALA A 1 184 ? -27.643 2.328 13.360 1.00 95.94 184 ALA A CA 1
ATOM 1337 C C . ALA A 1 184 ? -28.388 3.311 12.441 1.00 95.94 184 ALA A C 1
ATOM 1339 O O . ALA A 1 184 ? -29.532 3.683 12.714 1.00 95.94 184 ALA A O 1
ATOM 1340 N N . THR A 1 185 ? -27.766 3.689 11.326 1.00 94.06 185 THR A N 1
ATOM 1341 C CA . THR A 1 185 ? -28.389 4.516 10.282 1.00 94.06 185 THR A CA 1
ATOM 1342 C C . THR A 1 185 ? -28.330 3.812 8.929 1.00 94.06 185 THR A C 1
ATOM 1344 O O . THR A 1 185 ? -27.454 2.980 8.692 1.00 94.06 185 THR A O 1
ATOM 1347 N N . GLY A 1 186 ? -29.257 4.143 8.025 1.00 95.12 186 GLY A N 1
ATOM 1348 C CA . GLY A 1 186 ? -29.284 3.576 6.673 1.00 95.12 186 GLY A CA 1
ATOM 1349 C C . GLY A 1 186 ? -29.384 2.048 6.684 1.00 95.12 186 GLY A C 1
ATOM 1350 O O . GLY A 1 186 ? -30.256 1.486 7.346 1.00 95.12 186 GLY A O 1
ATOM 1351 N N . THR A 1 187 ? -28.486 1.376 5.960 1.00 91.12 187 THR A N 1
ATOM 1352 C CA . THR A 1 187 ? -28.408 -0.098 5.939 1.00 91.12 187 THR A CA 1
ATOM 1353 C C . THR A 1 187 ? -27.801 -0.700 7.210 1.00 91.12 187 THR A C 1
ATOM 1355 O O . THR A 1 187 ? -27.947 -1.900 7.436 1.00 91.12 187 THR A O 1
ATOM 1358 N N . GLY A 1 188 ? -27.116 0.103 8.033 1.00 89.69 188 GLY A N 1
ATOM 1359 C CA . GLY A 1 188 ? -26.422 -0.353 9.239 1.00 89.69 188 GLY A CA 1
ATOM 1360 C C . GLY A 1 188 ? -25.190 -1.227 8.978 1.00 89.69 188 GLY A C 1
ATOM 1361 O O . GLY A 1 188 ? -24.755 -1.942 9.879 1.00 89.69 188 GLY A O 1
ATOM 1362 N N . ASP A 1 189 ? -24.635 -1.207 7.764 1.00 81.12 189 ASP A N 1
ATOM 1363 C CA . ASP A 1 189 ? -23.517 -2.072 7.366 1.00 81.12 189 ASP A CA 1
ATOM 1364 C C . ASP A 1 189 ? -22.123 -1.537 7.746 1.00 81.12 189 ASP A C 1
ATOM 1366 O O . ASP A 1 189 ? -21.115 -2.224 7.559 1.00 81.12 189 ASP A O 1
ATOM 1370 N N . GLY A 1 190 ? -22.067 -0.314 8.275 1.00 89.88 190 GLY A N 1
ATOM 1371 C CA . GLY A 1 190 ? -20.857 0.341 8.752 1.00 89.88 190 GLY A CA 1
ATOM 1372 C C . GLY A 1 190 ? -19.881 0.755 7.655 1.00 89.88 190 GLY A C 1
ATOM 1373 O O . GLY A 1 190 ? -18.721 0.996 7.972 1.00 89.88 190 GLY A O 1
ATOM 1374 N N . ARG A 1 191 ? -20.298 0.837 6.382 1.00 85.25 191 ARG A N 1
ATOM 1375 C CA . ARG A 1 191 ? -19.418 1.231 5.260 1.00 85.25 191 ARG A CA 1
ATOM 1376 C C . ARG A 1 191 ? -19.331 2.740 5.017 1.00 85.25 191 ARG A C 1
ATOM 1378 O O . ARG A 1 191 ? -18.506 3.183 4.228 1.00 85.25 191 ARG A O 1
ATOM 1385 N N . SER A 1 192 ? -20.178 3.533 5.669 1.00 88.19 192 SER A N 1
ATOM 1386 C CA . SER A 1 192 ? -20.137 5.001 5.639 1.00 88.19 192 SER A CA 1
ATOM 1387 C C . SER A 1 192 ? -20.851 5.580 6.860 1.00 88.19 192 SER A C 1
ATOM 1389 O O . SER A 1 192 ? -21.630 4.882 7.509 1.00 88.19 192 SER A O 1
ATOM 1391 N N . TRP A 1 193 ? -20.674 6.874 7.144 1.00 93.50 193 TRP A N 1
ATOM 1392 C CA . TRP A 1 193 ? -21.456 7.558 8.185 1.00 93.50 193 TRP A CA 1
ATOM 1393 C C . TRP A 1 193 ? -22.970 7.554 7.935 1.00 93.50 193 TRP A C 1
ATOM 1395 O O . TRP A 1 193 ? -23.743 7.578 8.894 1.00 93.50 193 TRP A O 1
ATOM 1405 N N . ALA A 1 194 ? -23.401 7.515 6.669 1.00 90.69 194 ALA A N 1
ATOM 1406 C CA . ALA A 1 194 ? -24.815 7.410 6.308 1.00 90.69 194 ALA A CA 1
ATOM 1407 C C . ALA A 1 194 ? -25.382 6.014 6.624 1.00 90.69 194 ALA A C 1
ATOM 1409 O O . ALA A 1 194 ? -26.525 5.900 7.066 1.00 90.69 194 ALA A O 1
ATOM 1410 N N . ASN A 1 195 ? -24.561 4.971 6.476 1.00 87.12 195 ASN A N 1
ATOM 1411 C CA . ASN A 1 195 ? -24.905 3.572 6.735 1.00 87.12 195 ASN A CA 1
ATOM 1412 C C . ASN A 1 195 ? -24.240 3.024 8.013 1.00 87.12 195 ASN A C 1
ATOM 1414 O O . ASN A 1 195 ? -23.887 1.846 8.076 1.00 87.12 195 ASN A O 1
ATOM 1418 N N . ALA A 1 196 ? -24.009 3.873 9.019 1.00 95.75 196 ALA A N 1
ATOM 1419 C CA . ALA A 1 196 ? -23.234 3.507 10.199 1.00 95.75 196 ALA A CA 1
ATOM 1420 C C . ALA A 1 196 ? -23.890 2.363 10.987 1.00 95.75 196 ALA A C 1
ATOM 1422 O O . ALA A 1 196 ? -25.108 2.329 11.184 1.00 95.75 196 ALA A O 1
ATOM 1423 N N . SER A 1 197 ? -23.063 1.436 11.469 1.00 96.81 197 SER A N 1
ATOM 1424 C CA . SER A 1 197 ? -23.511 0.306 12.281 1.00 96.81 197 SER A CA 1
ATOM 1425 C C . SER A 1 197 ? -23.853 0.757 13.701 1.00 96.81 197 SER A C 1
ATOM 1427 O O . SER A 1 197 ? -23.154 1.583 14.284 1.00 96.81 197 SER A O 1
ATOM 1429 N N . GLY A 1 198 ? -24.895 0.154 14.278 1.00 95.94 198 GLY A N 1
ATOM 1430 C CA . GLY A 1 198 ? -25.240 0.260 15.702 1.00 95.94 198 GLY A CA 1
ATOM 1431 C C . GLY A 1 198 ? -24.450 -0.694 16.606 1.00 95.94 198 GLY A C 1
ATOM 1432 O O . GLY A 1 198 ? -24.718 -0.781 17.800 1.00 95.94 198 GLY A O 1
ATOM 1433 N N . ASN A 1 199 ? -23.532 -1.482 16.038 1.00 94.31 199 ASN A N 1
ATOM 1434 C CA . ASN A 1 199 ? -22.834 -2.562 16.724 1.00 94.31 199 ASN A CA 1
ATOM 1435 C C . ASN A 1 199 ? -21.314 -2.397 16.591 1.00 94.31 199 ASN A C 1
ATOM 1437 O O . ASN A 1 199 ? -20.717 -2.790 15.585 1.00 94.31 199 ASN A O 1
ATOM 1441 N N . LEU A 1 200 ? -20.706 -1.821 17.632 1.00 96.31 200 LEU A N 1
ATOM 1442 C CA . LEU A 1 200 ? -19.266 -1.578 17.719 1.00 96.31 200 LEU A CA 1
ATOM 1443 C C . LEU A 1 200 ? -18.454 -2.881 17.695 1.00 96.31 200 LEU A C 1
ATOM 1445 O O . LEU A 1 200 ? -17.510 -3.004 16.921 1.00 96.31 200 LEU A O 1
ATOM 1449 N N . GLU A 1 201 ? -18.863 -3.878 18.479 1.00 93.81 201 GLU A N 1
ATOM 1450 C CA . GLU A 1 201 ? -18.159 -5.163 18.571 1.00 93.81 201 GLU A CA 1
ATOM 1451 C C . GLU A 1 201 ? -18.142 -5.899 17.222 1.00 93.81 201 GLU A C 1
ATOM 1453 O O . GLU A 1 201 ? -17.123 -6.459 16.823 1.00 93.81 201 GLU A O 1
ATOM 1458 N N . LEU A 1 202 ? -19.241 -5.854 16.462 1.00 92.38 202 LEU A N 1
ATOM 1459 C CA . LEU A 1 202 ? -19.285 -6.424 15.115 1.00 92.38 202 LEU A CA 1
ATOM 1460 C C . LEU A 1 202 ? -18.301 -5.723 14.169 1.00 92.38 202 LEU A C 1
ATOM 1462 O O . LEU A 1 202 ? -17.617 -6.395 13.400 1.00 92.38 202 LEU A O 1
ATOM 1466 N N . MET A 1 203 ? -18.216 -4.391 14.225 1.00 95.50 203 MET A N 1
ATOM 1467 C CA . MET A 1 203 ? -17.304 -3.623 13.371 1.00 95.50 203 MET A CA 1
ATOM 1468 C C . MET A 1 203 ? -15.836 -3.871 13.716 1.00 95.50 203 MET A C 1
ATOM 1470 O O . MET A 1 203 ? -15.010 -3.953 12.807 1.00 95.50 203 MET A O 1
ATOM 1474 N N . ILE A 1 204 ? -15.515 -4.080 14.994 1.00 94.56 204 ILE A N 1
ATOM 1475 C CA . ILE A 1 204 ? -14.174 -4.500 15.409 1.00 94.56 204 ILE A CA 1
ATOM 1476 C C . ILE A 1 204 ? -13.890 -5.921 14.902 1.00 94.56 204 ILE A C 1
ATOM 1478 O O . ILE A 1 204 ? -12.860 -6.161 14.279 1.00 94.56 204 ILE A O 1
ATOM 1482 N N . ASN A 1 205 ? -14.825 -6.859 15.071 1.00 89.62 205 ASN A N 1
ATOM 1483 C CA . ASN A 1 205 ? -14.639 -8.255 14.659 1.00 89.62 205 ASN A CA 1
ATOM 1484 C C . ASN A 1 205 ? -14.517 -8.464 13.144 1.00 89.62 205 ASN A C 1
ATOM 1486 O O . ASN A 1 205 ? -13.841 -9.396 12.712 1.00 89.62 205 ASN A O 1
ATOM 1490 N N . GLN A 1 206 ? -15.147 -7.607 12.338 1.00 85.94 206 GLN A N 1
ATOM 1491 C CA . GLN A 1 206 ? -15.037 -7.618 10.874 1.00 85.94 206 GLN A CA 1
ATOM 1492 C C . GLN A 1 206 ? -13.812 -6.858 10.342 1.00 85.94 206 GLN A C 1
ATOM 1494 O O . GLN A 1 206 ? -13.625 -6.776 9.125 1.00 85.94 206 GLN A O 1
ATOM 1499 N N . SER A 1 207 ? -13.010 -6.264 11.227 1.00 85.25 207 SER A N 1
ATOM 1500 C CA . SER A 1 207 ? -11.819 -5.504 10.861 1.00 85.25 207 SER A CA 1
ATOM 1501 C C . SER A 1 207 ? -10.570 -6.389 10.817 1.00 85.25 207 SER A C 1
ATOM 1503 O O . SER A 1 207 ? -10.404 -7.313 11.620 1.00 85.25 207 SER A O 1
ATOM 1505 N N . GLN A 1 208 ? -9.710 -6.122 9.835 1.00 81.62 208 GLN A N 1
ATOM 1506 C CA . GLN A 1 208 ? -8.453 -6.825 9.580 1.00 81.62 208 GLN A CA 1
ATOM 1507 C C . GLN A 1 208 ? -7.269 -5.903 9.890 1.00 81.62 208 GLN A C 1
ATOM 1509 O O . GLN A 1 208 ? -7.464 -4.761 10.302 1.00 81.62 208 GLN A O 1
ATOM 1514 N N . ASN A 1 209 ? -6.046 -6.404 9.711 1.00 76.31 209 ASN A N 1
ATOM 1515 C CA . ASN A 1 209 ? -4.841 -5.601 9.895 1.00 76.31 209 ASN A CA 1
ATOM 1516 C C . ASN A 1 209 ? -4.933 -4.286 9.091 1.00 76.31 209 ASN A C 1
ATOM 1518 O O . ASN A 1 209 ? -5.435 -4.278 7.969 1.00 76.31 209 ASN A O 1
ATOM 1522 N N . TYR A 1 210 ? -4.492 -3.191 9.701 1.00 72.75 210 TYR A N 1
ATOM 1523 C CA . TYR A 1 210 ? -4.575 -1.798 9.251 1.00 72.75 210 TYR A CA 1
ATOM 1524 C C . TYR A 1 210 ? -5.963 -1.152 9.193 1.00 72.75 210 TYR A C 1
ATOM 1526 O O . TYR A 1 210 ? -6.045 0.043 8.926 1.00 72.75 210 TYR A O 1
ATOM 1534 N N . HIS A 1 211 ? -7.058 -1.868 9.457 1.00 83.31 211 HIS A N 1
ATOM 1535 C CA . HIS A 1 211 ? -8.394 -1.264 9.435 1.00 83.31 211 HIS A CA 1
ATOM 1536 C C . HIS A 1 211 ? -8.609 -0.269 10.576 1.00 83.31 211 HIS A C 1
ATOM 1538 O O . HIS A 1 211 ? -8.015 -0.362 11.653 1.00 83.31 211 HIS A O 1
ATOM 1544 N N . GLN A 1 212 ? -9.554 0.645 10.355 1.00 93.50 212 GLN A N 1
ATOM 1545 C CA . GLN A 1 212 ? -9.981 1.601 11.366 1.00 93.50 212 GLN A CA 1
ATOM 1546 C C . GLN A 1 212 ? -11.454 1.413 11.712 1.00 93.50 212 GLN A C 1
ATOM 1548 O O . GLN A 1 212 ? -12.279 1.088 10.860 1.00 93.50 212 GLN A O 1
ATOM 1553 N N . VAL A 1 213 ? -11.802 1.681 12.965 1.00 97.81 213 VAL A N 1
ATOM 1554 C CA . VAL A 1 213 ? -13.183 1.761 13.436 1.00 97.81 213 VAL A CA 1
ATOM 1555 C C . VAL A 1 213 ? -13.403 3.159 13.996 1.00 97.81 213 VAL A C 1
ATOM 1557 O O . VAL A 1 213 ? -12.828 3.513 15.021 1.00 97.81 213 VAL A O 1
ATOM 1560 N N . TRP A 1 214 ? -14.199 3.971 13.303 1.00 98.50 214 TRP A N 1
ATOM 1561 C CA . TRP A 1 214 ? -14.529 5.339 13.698 1.00 98.50 214 TRP A CA 1
ATOM 1562 C C . TRP A 1 214 ? -15.870 5.354 14.412 1.00 98.50 214 TRP A C 1
ATOM 1564 O O . TRP A 1 214 ? -16.891 4.923 13.868 1.00 98.50 214 TRP A O 1
ATOM 1574 N N . VAL A 1 215 ? -15.858 5.849 15.642 1.00 98.81 215 VAL A N 1
ATOM 1575 C CA . VAL A 1 215 ? -16.984 5.760 16.562 1.00 98.81 215 VAL A CA 1
ATOM 1576 C C . VAL A 1 215 ? -17.447 7.160 16.926 1.00 98.81 215 VAL A C 1
ATOM 1578 O O . VAL A 1 215 ? -16.689 7.971 17.462 1.00 98.81 215 VAL A O 1
ATOM 1581 N N . ALA A 1 216 ? -18.704 7.448 16.599 1.00 98.69 216 ALA A N 1
ATOM 1582 C CA . ALA A 1 216 ? -19.329 8.698 16.989 1.00 98.69 216 ALA A CA 1
ATOM 1583 C C . ALA A 1 216 ? -19.560 8.763 18.502 1.00 98.69 216 ALA A C 1
ATOM 1585 O O . ALA A 1 216 ? -19.688 7.725 19.156 1.00 98.69 216 ALA A O 1
ATOM 1586 N N . GLU A 1 217 ? -19.691 9.976 19.031 1.00 98.56 217 GLU A N 1
ATOM 1587 C CA . GLU A 1 217 ? -20.133 10.237 20.397 1.00 98.56 217 GLU A CA 1
ATOM 1588 C C . GLU A 1 217 ? -21.352 9.387 20.776 1.00 98.56 217 GLU A C 1
ATOM 1590 O O . GLU A 1 217 ? -22.222 9.072 19.953 1.00 98.56 217 GLU A O 1
ATOM 1595 N N . GLY A 1 218 ? -21.403 9.002 22.045 1.00 98.06 218 GLY A N 1
ATOM 1596 C CA . GLY A 1 218 ? -22.444 8.128 22.565 1.00 98.06 218 GLY A CA 1
ATOM 1597 C C . GLY A 1 218 ? -21.903 7.081 23.523 1.00 98.06 218 GLY A C 1
ATOM 1598 O O . GLY A 1 218 ? -20.706 7.005 23.803 1.00 98.06 218 GLY A O 1
ATOM 1599 N N . THR A 1 219 ? -22.814 6.267 24.051 1.00 97.00 219 THR A N 1
ATOM 1600 C CA . THR A 1 219 ? -22.486 5.169 24.968 1.00 97.00 219 THR A CA 1
ATOM 1601 C C . THR A 1 219 ? -22.736 3.825 24.305 1.00 97.00 219 THR A C 1
ATOM 1603 O O . THR A 1 219 ? -23.860 3.504 23.922 1.00 97.00 219 THR A O 1
ATOM 1606 N N . TYR A 1 220 ? -21.680 3.026 24.215 1.00 95.94 220 TYR A N 1
ATOM 1607 C CA . TYR A 1 220 ? -21.661 1.730 23.559 1.00 95.94 220 TYR A CA 1
ATOM 1608 C C . TYR A 1 220 ? -21.524 0.637 24.600 1.00 95.94 220 TYR A C 1
ATOM 1610 O O . TYR A 1 220 ? -20.577 0.617 25.389 1.00 95.94 220 TYR A O 1
ATOM 1618 N N . GLN A 1 221 ? -22.477 -0.286 24.572 1.00 91.00 221 GLN A N 1
ATOM 1619 C CA . GLN A 1 221 ? -22.446 -1.485 25.387 1.00 91.00 221 GLN A CA 1
ATOM 1620 C C . GLN A 1 221 ? -22.293 -2.701 24.479 1.00 91.00 221 GLN A C 1
ATOM 1622 O O . GLN A 1 221 ? -22.918 -2.763 23.415 1.00 91.00 221 GLN A O 1
ATOM 1627 N N . PRO A 1 222 ? -21.474 -3.674 24.875 1.00 78.44 222 PRO A N 1
ATOM 1628 C CA . PRO A 1 222 ? -21.299 -4.882 24.099 1.00 78.44 222 PRO A CA 1
ATOM 1629 C C . PRO A 1 222 ? -22.550 -5.768 24.189 1.00 78.44 222 PRO A C 1
ATOM 1631 O O . PRO A 1 222 ? -23.244 -5.833 25.210 1.00 78.44 222 PRO A O 1
ATOM 1634 N N . SER A 1 223 ? -22.863 -6.465 23.097 1.00 74.94 223 SER A N 1
ATOM 1635 C CA . SER A 1 223 ? -24.038 -7.333 23.033 1.00 74.94 223 SER A CA 1
ATOM 1636 C C . SER A 1 223 ? -23.939 -8.481 24.043 1.00 74.94 223 SER A C 1
ATOM 1638 O O . SER A 1 223 ? -22.897 -9.124 24.157 1.00 74.94 223 SER A O 1
ATOM 1640 N N . GLN A 1 224 ? -25.046 -8.779 24.731 1.00 71.62 224 GLN A N 1
ATOM 1641 C CA . GLN A 1 224 ? -25.180 -9.937 25.631 1.00 71.62 224 GLN A CA 1
ATOM 1642 C C . GLN A 1 224 ? -24.154 -9.985 26.785 1.00 71.62 224 GLN A C 1
ATOM 1644 O O . GLN A 1 224 ? -23.793 -11.064 27.253 1.00 71.62 224 GLN A O 1
ATOM 1649 N N . GLY A 1 225 ? -23.681 -8.824 27.256 1.00 68.94 225 GLY A N 1
ATOM 1650 C CA . GLY A 1 225 ? -22.835 -8.729 28.451 1.00 68.94 225 GLY A CA 1
ATOM 1651 C C . GLY A 1 225 ? -21.433 -9.330 28.306 1.00 68.94 225 GLY A C 1
ATOM 1652 O O . GLY A 1 225 ? -20.793 -9.593 29.318 1.00 68.94 225 GLY A O 1
ATOM 1653 N N . GLN A 1 226 ? -20.949 -9.577 27.085 1.00 84.50 226 GLN A N 1
ATOM 1654 C CA . GLN A 1 226 ? -19.543 -9.932 26.843 1.00 84.50 226 GLN A CA 1
ATOM 1655 C C . GLN A 1 226 ? -18.665 -8.677 26.826 1.00 84.50 226 GLN A C 1
ATOM 1657 O O . GLN A 1 226 ? -19.176 -7.641 26.457 1.00 84.50 226 GLN A O 1
ATOM 1662 N N . PRO A 1 227 ? -17.377 -8.720 27.193 1.00 92.00 227 PRO A N 1
ATOM 1663 C CA . PRO A 1 227 ? -16.476 -7.576 27.019 1.00 92.00 227 PRO A CA 1
ATOM 1664 C C . PRO A 1 227 ? -16.195 -7.294 25.531 1.00 92.00 227 PRO A C 1
ATOM 1666 O O . PRO A 1 227 ? -16.190 -8.231 24.728 1.00 92.00 227 PRO A O 1
ATOM 1669 N N . PHE A 1 228 ? -15.882 -6.042 25.178 1.00 95.56 228 PHE A N 1
ATOM 1670 C CA . PHE A 1 228 ? -15.282 -5.713 23.879 1.00 95.56 228 PHE A CA 1
ATOM 1671 C C . PHE A 1 228 ? -13.894 -6.350 23.749 1.00 95.56 228 PHE A C 1
ATOM 1673 O O . PHE A 1 228 ? -13.190 -6.545 24.749 1.00 95.56 228 PHE A O 1
ATOM 1680 N N . ARG A 1 229 ? -13.472 -6.643 22.517 1.00 95.25 229 ARG A N 1
ATOM 1681 C CA . ARG A 1 229 ? -12.138 -7.200 22.243 1.00 95.25 229 ARG A CA 1
ATOM 1682 C C . ARG A 1 229 ? -11.417 -6.402 21.175 1.00 95.25 229 ARG A C 1
ATOM 1684 O O . ARG A 1 229 ? -11.901 -6.288 20.055 1.00 95.25 229 ARG A O 1
ATOM 1691 N N . MET A 1 230 ? -10.236 -5.890 21.504 1.00 97.06 230 MET A N 1
ATOM 1692 C CA . MET A 1 230 ? -9.365 -5.255 20.516 1.00 97.06 230 MET A CA 1
ATOM 1693 C C . MET A 1 230 ? -8.700 -6.321 19.625 1.00 97.06 230 MET A C 1
ATOM 1695 O O . MET A 1 230 ? -8.714 -7.515 19.941 1.00 97.06 230 MET A O 1
ATOM 1699 N N . ARG A 1 231 ? -8.117 -5.903 18.497 1.00 93.62 231 ARG A N 1
ATOM 1700 C CA . ARG A 1 231 ? -7.439 -6.789 17.536 1.00 93.62 231 ARG A CA 1
ATOM 1701 C C . ARG A 1 231 ? -6.114 -6.171 17.100 1.00 93.62 231 ARG A C 1
ATOM 1703 O O . ARG A 1 231 ? -6.062 -4.962 16.887 1.00 93.62 231 ARG A O 1
ATOM 1710 N N . ASN A 1 232 ? -5.079 -6.996 16.928 1.00 87.25 232 ASN A N 1
ATOM 1711 C CA . ASN A 1 232 ? -3.814 -6.543 16.342 1.00 87.25 232 ASN A CA 1
ATOM 1712 C C . ASN A 1 232 ? -4.069 -5.951 14.956 1.00 87.25 232 ASN A C 1
ATOM 1714 O O . ASN A 1 232 ? -4.875 -6.479 14.183 1.00 87.25 232 ASN A O 1
ATOM 1718 N N . GLY A 1 233 ? -3.403 -4.837 14.684 1.00 82.62 233 GLY A N 1
ATOM 1719 C CA . GLY A 1 233 ? -3.526 -4.099 13.443 1.00 82.62 233 GLY A CA 1
ATOM 1720 C C . GLY A 1 233 ? -4.770 -3.229 13.309 1.00 82.62 233 GLY A C 1
ATOM 1721 O O . GLY A 1 233 ? -4.894 -2.544 12.304 1.00 82.62 233 GLY A O 1
ATOM 1722 N N . VAL A 1 234 ? -5.706 -3.251 14.262 1.00 91.12 234 VAL A N 1
ATOM 1723 C CA . VAL A 1 234 ? -6.942 -2.462 14.175 1.00 91.12 234 VAL A CA 1
ATOM 1724 C C . VAL A 1 234 ? -6.846 -1.235 15.070 1.00 91.12 234 VAL A C 1
ATOM 1726 O O . VAL A 1 234 ? -6.607 -1.356 16.275 1.00 91.12 234 VAL A O 1
ATOM 1729 N N . SER A 1 235 ? -7.124 -0.066 14.492 1.00 95.44 235 SER A N 1
ATOM 1730 C CA . SER A 1 235 ? -7.245 1.187 15.237 1.00 95.44 235 SER A CA 1
ATOM 1731 C C . SER A 1 235 ? -8.700 1.543 15.502 1.00 95.44 235 SER A C 1
ATOM 1733 O O . SER A 1 235 ? -9.504 1.661 14.580 1.00 95.44 235 SER A O 1
ATOM 1735 N N . ILE A 1 236 ? -9.048 1.755 16.765 1.00 98.44 236 ILE A N 1
ATOM 1736 C CA . ILE A 1 236 ? -10.400 2.109 17.194 1.00 98.44 236 ILE A CA 1
ATOM 1737 C C . ILE A 1 236 ? -10.366 3.550 17.712 1.00 98.44 236 ILE A C 1
ATOM 1739 O O . ILE A 1 236 ? -9.739 3.825 18.733 1.00 98.44 236 ILE A O 1
ATOM 1743 N N . TYR A 1 237 ? -11.052 4.460 17.018 1.00 98.62 237 TYR A N 1
ATOM 1744 C CA . TYR A 1 237 ? -11.058 5.898 17.296 1.00 98.62 237 TYR A CA 1
ATOM 1745 C C . TYR A 1 237 ? -12.447 6.371 17.741 1.00 98.62 237 TYR A C 1
ATOM 1747 O O . TYR A 1 237 ? -13.408 6.300 16.974 1.00 98.62 237 TYR A O 1
ATOM 1755 N N . GLY A 1 238 ? -12.547 6.890 18.962 1.00 98.50 238 GLY A N 1
ATOM 1756 C CA . GLY A 1 238 ? -13.712 7.608 19.483 1.00 98.50 238 GLY A CA 1
ATOM 1757 C C . GLY A 1 238 ? -13.526 9.116 19.342 1.00 98.50 238 GLY A C 1
ATOM 1758 O O . GLY A 1 238 ? -12.402 9.586 19.178 1.00 98.50 238 GLY A O 1
ATOM 1759 N N . GLY A 1 239 ? -14.602 9.896 19.397 1.00 97.94 239 GLY A N 1
ATOM 1760 C CA . GLY A 1 239 ? -14.527 11.362 19.334 1.00 97.94 239 GLY A CA 1
ATOM 1761 C C . GLY A 1 239 ? -15.145 11.992 18.088 1.00 97.94 239 GLY A C 1
ATOM 1762 O O . GLY A 1 239 ? -14.895 13.168 17.821 1.00 97.94 239 GLY A O 1
ATOM 1763 N N . PHE A 1 240 ? -15.912 11.247 17.293 1.00 98.56 240 PHE A N 1
ATOM 1764 C CA . PHE A 1 240 ? -16.552 11.798 16.096 1.00 98.56 240 PHE A CA 1
ATOM 1765 C C . PHE A 1 240 ? -17.944 12.376 16.408 1.00 98.56 240 PHE A C 1
ATOM 1767 O O . PHE A 1 240 ? -18.667 11.807 17.224 1.00 98.56 240 PHE A O 1
ATOM 1774 N N . PRO A 1 241 ? -18.373 13.467 15.755 1.00 97.81 241 PRO A N 1
ATOM 1775 C CA . PRO A 1 241 ? -19.753 13.941 15.842 1.00 97.81 241 PRO A CA 1
ATOM 1776 C C . PRO A 1 241 ? -20.780 12.865 15.449 1.00 97.81 241 PRO A C 1
ATOM 1778 O O . PRO A 1 241 ? -20.568 12.086 14.517 1.00 97.81 241 PRO A O 1
ATOM 1781 N N . SER A 1 242 ? -21.942 12.848 16.106 1.00 96.44 242 SER A N 1
ATOM 1782 C CA . SER A 1 242 ? -23.035 11.905 15.791 1.00 96.44 242 SER A CA 1
ATOM 1783 C C . SER A 1 242 ? -23.793 12.220 14.493 1.00 96.44 242 SER A C 1
ATOM 1785 O O . SER A 1 242 ? -24.530 11.376 13.962 1.00 96.44 242 SER A O 1
ATOM 1787 N N . THR A 1 243 ? -23.598 13.413 13.930 1.00 93.31 243 THR A N 1
ATOM 1788 C CA . THR A 1 243 ? -24.286 13.906 12.729 1.00 93.31 243 THR A CA 1
ATOM 1789 C C . THR A 1 243 ? -23.300 14.303 11.629 1.00 93.31 243 THR A C 1
ATOM 1791 O O . THR A 1 243 ? -22.116 14.502 11.879 1.00 93.31 243 THR A O 1
ATOM 1794 N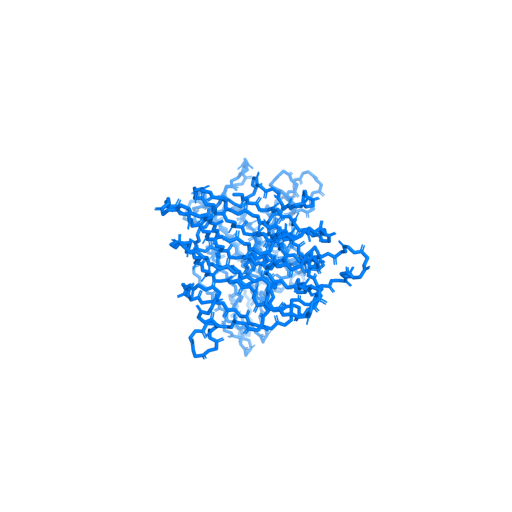 N . GLY A 1 244 ? -23.791 14.382 10.388 1.00 92.62 244 GLY A N 1
ATOM 1795 C CA . GLY A 1 244 ? -22.961 14.683 9.220 1.00 92.62 244 GLY A CA 1
ATOM 1796 C C . GLY A 1 244 ? -22.083 13.509 8.771 1.00 92.62 244 GLY A C 1
ATOM 1797 O O . GLY A 1 244 ? -22.402 12.341 9.017 1.00 92.62 244 GLY A O 1
ATOM 1798 N N . THR A 1 245 ? -20.996 13.842 8.075 1.00 92.94 245 THR A N 1
ATOM 1799 C CA . THR A 1 245 ? -19.999 12.904 7.535 1.00 92.94 245 THR A CA 1
ATOM 1800 C C . THR A 1 245 ? -18.594 13.276 8.024 1.00 92.94 245 THR A C 1
ATOM 1802 O O . THR A 1 245 ? -17.749 13.627 7.199 1.00 92.94 245 THR A O 1
ATOM 1805 N N . PRO A 1 246 ? -18.347 13.263 9.347 1.00 89.81 246 PRO A N 1
ATOM 1806 C CA . PRO A 1 246 ? -17.125 13.819 9.900 1.00 89.81 246 PRO A CA 1
ATOM 1807 C C . PRO A 1 246 ? -15.877 13.048 9.458 1.00 89.81 246 PRO A C 1
ATOM 1809 O O . PRO A 1 246 ? -15.857 11.819 9.369 1.00 89.81 246 PRO A O 1
ATOM 1812 N N . THR A 1 247 ? -14.816 13.790 9.204 1.00 89.94 247 THR A N 1
ATOM 1813 C CA . THR A 1 247 ? -13.476 13.306 8.884 1.00 89.94 247 THR A CA 1
ATOM 1814 C C . THR A 1 247 ? -12.602 13.275 10.141 1.00 89.94 247 THR A C 1
ATOM 1816 O O . THR A 1 247 ? -12.998 13.764 11.200 1.00 89.94 247 THR A O 1
ATOM 1819 N N . MET A 1 248 ? -11.387 12.722 10.052 1.00 90.44 248 MET A N 1
ATOM 1820 C CA . MET A 1 248 ? -10.461 12.659 11.193 1.00 90.44 248 MET A CA 1
ATOM 1821 C C . MET A 1 248 ? -10.130 14.047 11.773 1.00 90.44 248 MET A C 1
ATOM 1823 O O . MET A 1 248 ? -9.893 14.167 12.968 1.00 90.44 248 MET A O 1
ATOM 1827 N N . THR A 1 249 ? -10.154 15.112 10.966 1.00 87.00 249 THR A N 1
ATOM 1828 C CA . THR A 1 249 ? -9.897 16.482 11.445 1.00 87.00 249 THR A CA 1
ATOM 1829 C C . THR A 1 249 ? -11.044 17.063 12.270 1.00 87.00 249 THR A C 1
ATOM 1831 O O . THR A 1 249 ? -10.834 18.005 13.024 1.00 87.00 249 THR A O 1
ATOM 1834 N N . GLU A 1 250 ? -12.253 16.519 12.129 1.00 86.06 250 GLU A N 1
ATOM 1835 C CA . GLU A 1 250 ? -13.440 16.920 12.899 1.00 86.06 250 GLU A CA 1
ATOM 1836 C C . GLU A 1 250 ? -13.607 16.075 14.173 1.00 86.06 250 GLU A C 1
ATOM 1838 O O . GLU A 1 250 ? -14.535 16.292 14.956 1.00 86.06 250 GLU A O 1
ATOM 1843 N N . ARG A 1 251 ? -12.701 15.114 14.401 1.00 95.94 251 ARG A N 1
ATOM 1844 C CA . ARG A 1 251 ? -12.624 14.337 15.634 1.00 95.94 251 ARG A CA 1
ATOM 1845 C C . ARG A 1 251 ? -12.192 15.243 16.789 1.00 95.94 251 ARG A C 1
ATOM 1847 O O . ARG A 1 251 ? -11.150 15.888 16.740 1.00 95.94 251 ARG A O 1
ATOM 1854 N N . ASN A 1 252 ? -12.979 15.237 17.856 1.00 94.50 252 ASN A N 1
ATOM 1855 C CA . ASN A 1 252 ? -12.710 15.951 19.095 1.00 94.50 252 ASN A CA 1
ATOM 1856 C C . ASN A 1 252 ? -13.194 15.090 20.268 1.00 94.50 252 ASN A C 1
ATOM 1858 O O . ASN A 1 252 ? -14.386 15.050 20.561 1.00 94.50 252 ASN A O 1
ATOM 1862 N N . TRP A 1 253 ? -12.276 14.381 20.924 1.00 92.81 253 TRP A N 1
ATOM 1863 C CA . TRP A 1 253 ? -12.598 13.443 22.007 1.00 92.81 253 TRP A CA 1
ATOM 1864 C C . TRP A 1 253 ? -13.085 14.128 23.294 1.00 92.81 253 TRP A C 1
ATOM 1866 O O . TRP A 1 253 ? -13.733 13.477 24.111 1.00 92.81 253 TRP A O 1
ATOM 1876 N N . GLU A 1 254 ? -12.812 15.425 23.474 1.00 94.06 254 GLU A N 1
ATOM 1877 C CA . GLU A 1 254 ? -13.302 16.196 24.623 1.00 94.06 254 GLU A CA 1
ATOM 1878 C C . GLU A 1 254 ? -14.761 16.627 24.437 1.00 94.06 254 GLU A C 1
ATOM 1880 O O . GLU A 1 254 ? -15.540 16.600 25.387 1.00 94.06 254 GLU A O 1
ATOM 1885 N N . GLN A 1 255 ? -15.140 17.017 23.215 1.00 96.00 255 GLN A N 1
ATOM 1886 C CA . GLN A 1 255 ? -16.501 17.471 22.906 1.00 96.00 255 GLN A CA 1
ATOM 1887 C C . GLN A 1 255 ? -17.436 16.315 22.536 1.00 96.00 255 GLN A C 1
ATOM 1889 O O . GLN A 1 255 ? -18.551 16.243 23.043 1.00 96.00 255 GLN A O 1
ATOM 1894 N N . ASN A 1 256 ? -16.975 15.392 21.693 1.00 97.88 256 ASN A N 1
ATOM 1895 C CA . ASN A 1 256 ? -17.768 14.287 21.153 1.00 97.88 256 ASN A CA 1
ATOM 1896 C C . ASN A 1 256 ? -17.493 13.003 21.951 1.00 97.88 256 ASN A C 1
ATOM 1898 O O . ASN A 1 256 ? -16.954 12.015 21.438 1.00 97.88 256 ASN A O 1
ATOM 1902 N N . VAL A 1 257 ? -17.813 13.028 23.244 1.00 98.38 257 VAL A N 1
ATOM 1903 C CA . VAL A 1 257 ? -17.418 11.972 24.185 1.00 98.38 257 VAL A CA 1
ATOM 1904 C C . VAL A 1 257 ? -17.950 10.608 23.743 1.00 98.38 257 VAL A C 1
ATOM 1906 O O . VAL A 1 257 ? -19.153 10.386 23.590 1.00 98.38 257 VAL A O 1
ATOM 1909 N N . THR A 1 258 ? -17.029 9.663 23.572 1.00 98.56 258 THR A N 1
ATOM 1910 C CA . THR A 1 258 ? -17.339 8.278 23.212 1.00 98.56 258 THR A CA 1
ATOM 1911 C C . THR A 1 258 ? -17.067 7.372 24.405 1.00 98.56 258 THR A C 1
ATOM 1913 O O . THR A 1 258 ? -15.954 7.335 24.931 1.00 98.56 258 THR A O 1
ATOM 1916 N N . VAL A 1 259 ? -18.090 6.648 24.857 1.00 98.25 259 VAL A N 1
ATOM 1917 C CA . VAL A 1 259 ? -18.041 5.844 26.082 1.00 98.25 259 VAL A CA 1
ATOM 1918 C C . VAL A 1 259 ? -18.202 4.366 25.747 1.00 98.25 259 VAL A C 1
ATOM 1920 O O . VAL A 1 259 ? -19.219 3.973 25.179 1.00 98.25 259 VAL A O 1
ATOM 1923 N N . MET A 1 260 ? -17.242 3.532 26.146 1.00 97.00 260 MET A N 1
ATOM 1924 C CA . MET A 1 260 ? -17.445 2.086 26.246 1.00 97.00 260 MET A CA 1
ATOM 1925 C C . MET A 1 260 ? -17.860 1.749 27.679 1.00 97.00 260 MET A C 1
ATOM 1927 O O . MET A 1 260 ? -17.175 2.120 28.637 1.00 97.00 260 MET A O 1
ATOM 1931 N N . ALA A 1 261 ? -18.982 1.048 27.828 1.00 94.25 261 ALA A N 1
ATOM 1932 C CA . ALA A 1 261 ? -19.518 0.694 29.134 1.00 94.25 261 ALA A CA 1
ATOM 1933 C C . ALA A 1 261 ? -19.916 -0.780 29.232 1.00 94.25 261 ALA A C 1
ATOM 1935 O O . ALA A 1 261 ? -20.412 -1.377 28.279 1.00 94.25 261 ALA A O 1
ATOM 1936 N N . ALA A 1 262 ? -19.748 -1.345 30.422 1.00 90.00 262 ALA A N 1
ATOM 1937 C CA . ALA A 1 262 ? -20.272 -2.653 30.808 1.00 90.00 262 ALA A CA 1
ATOM 1938 C C . ALA A 1 262 ? -20.901 -2.555 32.204 1.00 90.00 262 ALA A C 1
ATOM 1940 O O . ALA A 1 262 ? -20.800 -1.515 32.845 1.00 90.00 262 ALA A O 1
ATOM 1941 N N . SER A 1 263 ? -21.577 -3.607 32.670 1.00 85.25 263 SER A N 1
ATOM 1942 C CA . SER A 1 263 ? -22.170 -3.651 34.016 1.00 85.25 263 SER A CA 1
ATOM 1943 C C . SER A 1 263 ? -21.628 -4.816 34.837 1.00 85.25 263 SER A C 1
ATOM 1945 O O . SER A 1 263 ? -20.974 -4.597 35.845 1.00 85.25 263 SER A O 1
ATOM 1947 N N . THR A 1 264 ? -21.845 -6.057 34.405 1.00 85.62 264 THR A N 1
ATOM 1948 C CA . THR A 1 264 ? -21.485 -7.267 35.170 1.00 85.62 264 THR A CA 1
ATOM 1949 C C . THR A 1 264 ? -20.191 -7.937 34.707 1.00 85.62 264 THR A C 1
ATOM 1951 O O . THR A 1 264 ? -19.843 -9.000 35.218 1.00 85.62 264 THR A O 1
ATOM 1954 N N . ARG A 1 265 ? -19.512 -7.367 33.707 1.00 89.25 265 ARG A N 1
ATOM 1955 C CA . ARG A 1 265 ? -18.273 -7.875 33.097 1.00 89.25 265 ARG A CA 1
ATOM 1956 C C . ARG A 1 265 ? -17.290 -6.734 32.857 1.00 89.25 265 ARG A C 1
ATOM 1958 O O . ARG A 1 265 ? -17.655 -5.569 33.009 1.00 89.25 265 ARG A O 1
ATOM 1965 N N . GLU A 1 266 ? -16.059 -7.082 32.499 1.00 93.38 266 GLU A N 1
ATOM 1966 C CA . GLU A 1 266 ? -15.060 -6.123 32.038 1.00 93.38 266 GLU A CA 1
ATOM 1967 C C . GLU A 1 266 ? -15.598 -5.341 30.837 1.00 93.38 266 GLU A C 1
ATOM 1969 O O . GLU A 1 266 ? -16.345 -5.893 30.026 1.00 93.38 266 GLU A O 1
ATOM 1974 N N . VAL A 1 267 ? -15.212 -4.075 30.686 1.00 95.31 267 VAL A N 1
ATOM 1975 C CA . VAL A 1 267 ? -15.560 -3.333 29.467 1.00 95.31 267 VAL A CA 1
ATOM 1976 C C . VAL A 1 267 ? -14.769 -3.882 28.282 1.00 95.31 267 VAL A C 1
ATOM 1978 O O . VAL A 1 267 ? -15.346 -4.130 27.227 1.00 95.31 267 VAL A O 1
ATOM 1981 N N . ILE A 1 268 ? -13.468 -4.121 28.468 1.00 96.38 268 ILE A N 1
ATOM 1982 C CA . ILE A 1 268 ? -12.563 -4.654 27.443 1.00 96.38 268 ILE A CA 1
ATOM 1983 C C . ILE A 1 268 ? -11.794 -5.851 28.014 1.00 96.38 268 ILE A C 1
ATOM 1985 O O . ILE A 1 268 ? -11.295 -5.791 29.137 1.00 96.38 268 ILE A O 1
ATOM 1989 N N . SER A 1 269 ? -11.674 -6.940 27.253 1.00 95.62 269 SER A N 1
ATOM 1990 C CA . SER A 1 269 ? -10.925 -8.136 27.663 1.00 95.62 269 SER A CA 1
ATOM 1991 C C . SER A 1 269 ? -10.096 -8.679 26.502 1.00 95.62 269 SER A C 1
ATOM 1993 O O . SER A 1 269 ? -10.631 -9.207 25.527 1.00 95.62 269 SER A O 1
ATOM 1995 N N . ASN A 1 270 ? -8.778 -8.549 26.613 1.00 97.00 270 ASN A N 1
ATOM 1996 C CA . ASN A 1 270 ? -7.815 -8.845 25.561 1.00 97.00 270 ASN A CA 1
ATOM 1997 C C . ASN A 1 270 ? -6.924 -10.039 25.922 1.00 97.00 270 ASN A C 1
ATOM 1999 O O . ASN A 1 270 ? -6.573 -10.260 27.085 1.00 97.00 270 ASN A O 1
ATOM 2003 N N . SER A 1 271 ? -6.505 -10.776 24.894 1.00 96.94 271 SER A N 1
ATOM 2004 C CA . SER A 1 271 ? -5.526 -11.856 25.003 1.00 96.94 271 SER A CA 1
ATOM 2005 C C . SER A 1 271 ? -4.588 -11.829 23.800 1.00 96.94 271 SER A C 1
ATOM 2007 O O . SER A 1 271 ? -5.070 -11.816 22.670 1.00 96.94 271 SER A O 1
ATOM 2009 N N . ASN A 1 272 ? -3.277 -11.918 24.039 1.00 96.75 272 ASN A N 1
ATOM 2010 C CA . ASN A 1 272 ? -2.232 -11.986 23.005 1.00 96.75 272 ASN A CA 1
ATOM 2011 C C . ASN A 1 272 ? -2.215 -10.804 22.015 1.00 96.75 272 ASN A C 1
ATOM 2013 O O . ASN A 1 272 ? -2.003 -11.014 20.820 1.00 96.75 272 ASN A O 1
ATOM 2017 N N . LEU A 1 273 ? -2.456 -9.578 22.490 1.00 95.94 273 LEU A N 1
ATOM 2018 C CA . LEU A 1 273 ? -2.321 -8.382 21.652 1.00 95.94 273 LEU A CA 1
ATOM 2019 C C . LEU A 1 273 ? -0.915 -7.780 21.714 1.00 95.94 273 LEU A C 1
ATOM 2021 O O . LEU A 1 273 ? -0.273 -7.793 22.760 1.00 95.94 273 LEU A O 1
ATOM 2025 N N . ASP A 1 274 ? -0.463 -7.187 20.621 1.00 89.44 274 ASP A N 1
ATOM 2026 C CA . ASP A 1 274 ? 0.736 -6.352 20.587 1.00 89.44 274 ASP A CA 1
ATOM 2027 C C . ASP A 1 274 ? 0.354 -4.863 20.474 1.00 89.44 274 ASP A C 1
ATOM 2029 O O . ASP A 1 274 ? -0.816 -4.484 20.586 1.00 89.44 274 ASP A O 1
ATOM 2033 N N . ASN A 1 275 ? 1.353 -3.999 20.297 1.00 85.88 275 ASN A N 1
ATOM 2034 C CA . ASN A 1 275 ? 1.163 -2.549 20.245 1.00 85.88 275 ASN A CA 1
ATOM 2035 C C . ASN A 1 275 ? 0.466 -2.044 18.971 1.00 85.88 275 ASN A C 1
ATOM 2037 O O . ASN A 1 275 ? 0.163 -0.853 18.889 1.00 85.88 275 ASN A O 1
ATOM 2041 N N . THR A 1 276 ? 0.181 -2.920 18.006 1.00 87.56 276 THR A N 1
ATOM 2042 C CA . THR A 1 276 ? -0.568 -2.575 16.791 1.00 87.56 276 THR A CA 1
ATOM 2043 C C . THR A 1 276 ? -2.079 -2.501 17.024 1.00 87.56 276 THR A C 1
ATOM 2045 O O . THR A 1 276 ? -2.792 -1.937 16.200 1.00 87.56 276 THR A O 1
ATOM 2048 N N . ALA A 1 277 ? -2.589 -3.045 18.135 1.00 91.06 277 ALA A N 1
ATOM 2049 C CA . ALA A 1 277 ? -3.968 -2.828 18.561 1.00 91.06 277 ALA A CA 1
ATOM 2050 C C . ALA A 1 277 ? -4.089 -1.444 19.221 1.00 91.06 277 ALA A C 1
ATOM 2052 O O . ALA A 1 277 ? -3.520 -1.227 20.293 1.00 91.06 277 ALA A O 1
ATOM 2053 N N . ILE A 1 278 ? -4.830 -0.517 18.605 1.00 96.88 278 ILE A N 1
ATOM 2054 C CA . ILE A 1 278 ? -4.933 0.879 19.062 1.00 96.88 278 ILE A CA 1
ATOM 2055 C C . ILE A 1 278 ? -6.356 1.182 19.546 1.00 96.88 278 ILE A C 1
ATOM 2057 O O . ILE A 1 278 ? -7.334 0.876 18.862 1.00 96.88 278 ILE A O 1
ATOM 2061 N N . LEU A 1 279 ? -6.472 1.820 20.711 1.00 98.12 279 LEU A N 1
ATOM 2062 C CA . LEU A 1 279 ? -7.710 2.422 21.214 1.00 98.12 279 LEU A CA 1
ATOM 2063 C C . LEU A 1 279 ? -7.441 3.880 21.586 1.00 98.12 279 LEU A C 1
ATOM 2065 O O . LEU A 1 279 ? -6.609 4.143 22.449 1.00 98.12 279 LEU A O 1
ATOM 2069 N N . ASP A 1 280 ? -8.157 4.807 20.956 1.00 97.88 280 ASP A N 1
ATOM 2070 C CA . ASP A 1 280 ? -7.883 6.240 21.074 1.00 97.88 280 ASP A CA 1
ATOM 2071 C C . ASP A 1 280 ? -9.175 7.055 21.269 1.00 97.88 280 ASP A C 1
ATOM 2073 O O . ASP A 1 280 ? -10.121 6.959 20.479 1.00 97.88 280 ASP A O 1
ATOM 2077 N N . GLY A 1 281 ? -9.217 7.883 22.317 1.00 97.19 281 GLY A N 1
ATOM 2078 C CA . GLY A 1 281 ? -10.310 8.829 22.587 1.00 97.19 281 GLY A CA 1
ATOM 2079 C C . GLY A 1 281 ? -11.598 8.210 23.133 1.00 97.19 281 GLY A C 1
ATOM 2080 O O . GLY A 1 281 ? -12.695 8.616 22.742 1.00 97.19 281 GLY A O 1
ATOM 2081 N N . PHE A 1 282 ? -11.475 7.236 24.038 1.00 98.19 282 PHE A N 1
ATOM 2082 C CA . PHE A 1 282 ? -12.610 6.616 24.728 1.00 98.19 282 PHE A CA 1
ATOM 2083 C C . PHE A 1 282 ? -12.597 6.877 26.232 1.00 98.19 282 PHE A C 1
ATOM 2085 O O . PHE A 1 282 ? -11.566 6.799 26.893 1.00 98.19 282 PHE A O 1
ATOM 2092 N N . THR A 1 283 ? -13.787 7.062 26.798 1.00 97.62 283 THR A N 1
ATOM 2093 C CA . THR A 1 283 ? -14.028 6.873 28.232 1.00 97.62 283 THR A CA 1
ATOM 2094 C C . THR A 1 283 ? -14.460 5.427 28.482 1.00 97.62 283 THR A C 1
ATOM 2096 O O . THR A 1 283 ? -15.414 4.950 27.871 1.00 97.62 283 THR A O 1
ATOM 2099 N N . ILE A 1 284 ? -13.790 4.724 29.398 1.00 96.94 284 ILE A N 1
ATOM 2100 C CA . ILE A 1 284 ? -14.108 3.338 29.780 1.00 96.94 284 ILE A CA 1
ATOM 2101 C C . ILE A 1 284 ? -14.722 3.344 31.182 1.00 96.94 284 ILE A C 1
ATOM 2103 O O . ILE A 1 284 ? -14.078 3.806 32.124 1.00 96.94 284 ILE A O 1
ATOM 2107 N N . THR A 1 285 ? -15.958 2.859 31.350 1.00 95.44 285 THR A N 1
ATOM 2108 C CA . THR A 1 285 ? -16.657 2.970 32.648 1.00 95.44 285 THR A CA 1
ATOM 2109 C C . THR A 1 285 ? -17.736 1.905 32.897 1.00 95.44 285 THR A C 1
ATOM 2111 O O . THR A 1 285 ? -18.059 1.091 32.038 1.00 95.44 285 THR A O 1
ATOM 2114 N N . GLY A 1 286 ? -18.312 1.907 34.101 1.00 91.81 286 GLY A N 1
ATOM 2115 C CA . GLY A 1 286 ? -19.533 1.174 34.459 1.00 91.81 286 GLY A CA 1
ATOM 2116 C C . GLY A 1 286 ? -19.349 -0.272 34.927 1.00 91.81 286 GLY A C 1
ATOM 2117 O O . GLY A 1 286 ? -20.226 -0.791 35.619 1.00 91.81 286 GLY A O 1
ATOM 2118 N N . ALA A 1 287 ? -18.227 -0.915 34.600 1.00 92.62 287 ALA A N 1
ATOM 2119 C CA . ALA A 1 287 ? -17.992 -2.306 34.975 1.00 92.62 287 ALA A CA 1
ATOM 2120 C C . ALA A 1 287 ? -17.935 -2.497 36.500 1.00 92.62 287 ALA A C 1
ATOM 2122 O O . ALA A 1 287 ? -17.153 -1.853 37.200 1.00 92.62 287 ALA A O 1
ATOM 2123 N N . ASN A 1 288 ? -18.727 -3.443 36.998 1.00 90.19 288 ASN A N 1
ATOM 2124 C CA . ASN A 1 288 ? -18.785 -3.883 38.384 1.00 90.19 288 ASN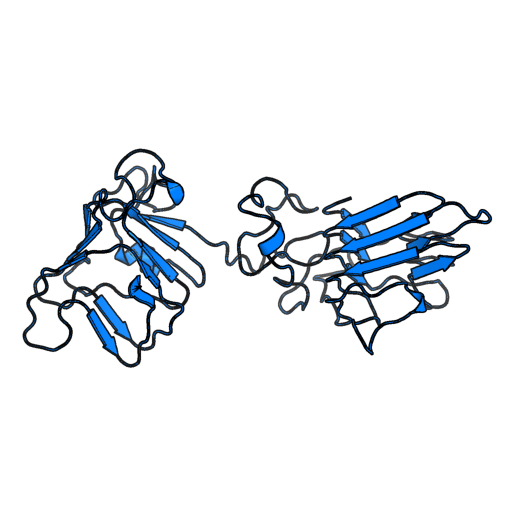 A CA 1
ATOM 2125 C C . ASN A 1 288 ? -18.554 -5.399 38.432 1.00 90.19 288 ASN A C 1
ATOM 2127 O O . ASN A 1 288 ? -19.484 -6.205 38.373 1.00 90.19 288 ASN A O 1
ATOM 2131 N N . VAL A 1 289 ? -17.280 -5.776 38.490 1.00 88.06 289 VAL A N 1
ATOM 2132 C CA . VAL A 1 289 ? -16.822 -7.167 38.558 1.00 88.06 289 VAL A CA 1
ATOM 2133 C C . VAL A 1 289 ? -16.157 -7.436 39.904 1.00 88.06 289 VAL A C 1
ATOM 2135 O O . VAL A 1 289 ? -15.518 -6.560 40.481 1.00 88.06 289 VAL A O 1
ATOM 2138 N N . THR A 1 290 ? -16.273 -8.668 40.398 1.00 91.19 290 THR A N 1
ATOM 2139 C CA . THR A 1 290 ? -15.607 -9.123 41.635 1.00 91.19 290 THR A CA 1
ATOM 2140 C C . THR A 1 290 ? -14.223 -9.731 41.385 1.00 91.19 290 THR A C 1
ATOM 2142 O O . THR A 1 290 ? -13.570 -10.196 42.316 1.00 91.19 290 THR A O 1
ATOM 2145 N N . TYR A 1 291 ? -13.775 -9.736 40.130 1.00 87.38 291 TYR A N 1
ATOM 2146 C CA . TYR A 1 291 ? -12.489 -10.255 39.673 1.00 87.38 291 TYR A CA 1
ATOM 2147 C C . TYR A 1 291 ? -11.698 -9.153 38.930 1.00 87.38 291 TYR A C 1
ATOM 2149 O O . TYR A 1 291 ? -12.129 -8.005 38.855 1.00 87.38 291 TYR A O 1
ATOM 2157 N N . SER A 1 292 ? -10.494 -9.459 38.441 1.00 89.75 292 SER A N 1
ATOM 2158 C CA . SER A 1 292 ? -9.549 -8.459 37.913 1.00 89.75 292 SER A CA 1
ATOM 2159 C C . SER A 1 292 ? -10.007 -7.769 36.616 1.00 89.75 292 SER A C 1
ATOM 2161 O O . SER A 1 292 ? -10.594 -8.405 35.749 1.00 89.75 292 SER A O 1
ATOM 2163 N N . GLY A 1 293 ? -9.632 -6.493 36.436 1.00 91.88 293 GLY A N 1
ATOM 2164 C CA . GLY A 1 293 ? -9.661 -5.820 35.126 1.00 91.88 293 GLY A CA 1
ATOM 2165 C C . GLY A 1 293 ? -11.000 -5.213 34.692 1.00 91.88 293 GLY A C 1
ATOM 2166 O O . GLY A 1 293 ? -11.299 -5.222 33.506 1.00 91.88 293 GLY A O 1
ATOM 2167 N N . GLY A 1 294 ? -11.799 -4.661 35.616 1.00 92.50 294 GLY A N 1
ATOM 2168 C CA . GLY A 1 294 ? -13.134 -4.118 35.309 1.00 92.50 294 GLY A CA 1
ATOM 2169 C C . GLY A 1 294 ? -13.191 -3.147 34.120 1.00 92.50 294 GLY A C 1
ATOM 2170 O O . GLY A 1 294 ? -14.015 -3.321 33.231 1.00 92.50 294 GLY A O 1
ATOM 2171 N N . GLY A 1 295 ? -12.300 -2.157 34.038 1.00 94.75 295 GLY A N 1
ATOM 2172 C CA . GLY A 1 295 ? -12.207 -1.316 32.836 1.00 94.75 295 GLY A CA 1
ATOM 2173 C C . GLY A 1 295 ? -11.599 -2.074 31.654 1.00 94.75 295 GLY A C 1
ATOM 2174 O O . GLY A 1 295 ? -12.193 -2.177 30.586 1.00 94.75 295 GLY A O 1
ATOM 2175 N N . MET A 1 296 ? -10.414 -2.641 31.858 1.00 95.81 296 MET A N 1
ATOM 2176 C CA . MET A 1 296 ? -9.703 -3.405 30.842 1.00 95.81 296 MET A CA 1
ATOM 2177 C C . MET A 1 296 ? -8.929 -4.545 31.501 1.00 95.81 296 MET A C 1
ATOM 2179 O O . MET A 1 296 ? -8.157 -4.322 32.437 1.00 95.81 296 MET A O 1
ATOM 2183 N N . TYR A 1 297 ? -9.116 -5.757 30.993 1.00 96.44 297 TYR A N 1
ATOM 2184 C CA . TYR A 1 297 ? -8.331 -6.934 31.342 1.00 96.44 297 TYR A CA 1
ATOM 2185 C C . TYR A 1 297 ? -7.410 -7.291 30.171 1.00 96.44 297 TYR A C 1
ATOM 2187 O O . TYR A 1 297 ? -7.880 -7.492 29.056 1.00 96.44 297 TYR A O 1
ATOM 2195 N N . ASN A 1 298 ? -6.101 -7.380 30.415 1.00 97.06 298 ASN A N 1
ATOM 2196 C CA . ASN A 1 298 ? -5.090 -7.706 29.406 1.00 97.06 298 ASN A CA 1
ATOM 2197 C C . ASN A 1 298 ? -4.313 -8.954 29.845 1.00 97.06 298 ASN A C 1
ATOM 2199 O O . ASN A 1 298 ? -3.612 -8.917 30.854 1.00 97.06 298 ASN A O 1
ATOM 2203 N N . ASN A 1 299 ? -4.401 -10.040 29.075 1.00 97.44 299 ASN A N 1
ATOM 2204 C CA . ASN A 1 299 ? -3.586 -11.242 29.262 1.00 97.44 299 ASN A CA 1
ATOM 2205 C C . ASN A 1 299 ? -2.536 -11.339 28.147 1.00 97.44 299 ASN A C 1
ATOM 2207 O O . ASN A 1 299 ? -2.901 -11.382 26.970 1.00 97.44 299 ASN A O 1
ATOM 2211 N N . SER A 1 300 ? -1.245 -11.332 28.491 1.00 97.38 300 SER A N 1
ATOM 2212 C CA . SER A 1 300 ? -0.135 -11.316 27.516 1.00 97.38 300 SER A CA 1
ATOM 2213 C C . SER A 1 300 ? -0.347 -10.292 26.392 1.00 97.38 300 SER A C 1
ATOM 2215 O O . SER A 1 300 ? -0.213 -10.620 25.218 1.00 97.38 300 SER A O 1
ATOM 2217 N N . SER A 1 301 ? -0.801 -9.086 26.748 1.00 97.75 301 SER A N 1
ATOM 2218 C CA . SER A 1 301 ? -1.251 -8.076 25.787 1.00 97.75 301 SER A CA 1
ATOM 2219 C C . SER A 1 301 ? -0.611 -6.718 26.058 1.00 97.75 301 SER A C 1
ATOM 2221 O O . SER A 1 301 ? -0.544 -6.301 27.215 1.00 97.75 301 SER A O 1
ATOM 2223 N N . SER A 1 302 ? -0.194 -6.017 25.005 1.00 95.62 302 SER A N 1
ATOM 2224 C CA . SER A 1 302 ? 0.414 -4.682 25.079 1.00 95.62 302 SER A CA 1
ATOM 2225 C C . SER A 1 302 ? -0.193 -3.699 24.061 1.00 95.62 302 SER A C 1
ATOM 2227 O O . SER A 1 302 ? 0.561 -3.168 23.246 1.00 95.62 302 SER A O 1
ATOM 2229 N N . PRO A 1 303 ? -1.523 -3.464 24.062 1.00 96.81 303 PRO A N 1
ATOM 2230 C CA . PRO A 1 303 ? -2.150 -2.525 23.132 1.00 96.81 303 PRO A CA 1
ATOM 2231 C C . PRO A 1 303 ? -1.681 -1.085 23.377 1.00 96.81 303 PRO A C 1
ATOM 2233 O O . PRO A 1 303 ? -1.281 -0.724 24.487 1.00 96.81 303 PRO A O 1
ATOM 2236 N N . THR A 1 304 ? -1.798 -0.247 22.353 1.00 94.44 304 THR A N 1
ATOM 2237 C CA . THR A 1 304 ? -1.550 1.193 22.448 1.00 94.44 304 THR A CA 1
ATOM 2238 C C . THR A 1 304 ? -2.847 1.906 22.829 1.00 94.44 304 THR A C 1
ATOM 2240 O O . THR A 1 304 ? -3.868 1.745 22.161 1.00 94.44 304 THR A O 1
ATOM 2243 N N . LEU A 1 305 ? -2.806 2.692 23.906 1.00 95.19 305 LEU A N 1
ATOM 2244 C CA . LEU A 1 305 ? -3.919 3.518 24.383 1.00 95.19 305 LEU A CA 1
ATOM 2245 C C . LEU A 1 305 ? -3.503 4.989 24.310 1.00 95.19 305 LEU A C 1
ATOM 2247 O O . LEU A 1 305 ? -2.408 5.315 24.781 1.00 95.19 305 LEU A O 1
ATOM 2251 N N . SER A 1 306 ? -4.348 5.857 23.752 1.00 86.31 306 SER A N 1
ATOM 2252 C CA . SER A 1 306 ? -4.070 7.297 23.623 1.00 86.31 306 SER A CA 1
ATOM 2253 C C . SER A 1 306 ? -5.294 8.191 23.791 1.00 86.31 306 SER A C 1
ATOM 2255 O O . SER A 1 306 ? -6.436 7.704 23.617 1.00 86.31 306 SER A O 1
#

Sequence (306 aa):
MTDIAIIDNVAQTGGGFYIQDGAYQAVNATIAGNTATTAAAVYIGTTSEGNKYFSMTRGIIWGNRNSDGSTAIITRNGGTAYFRGSIIEGSASGAGWNSSYGTDDAGNIASDPIFANAANGDYQLAEGSPGINFGSNAYYGNVLIEFPDAAGNPRSLGEGIDLGAYENQAISSQMVIRYVKQTATGTGDGRSWANASGNLELMINQSQNYHQVWVAEGTYQPSQGQPFRMRNGVSIYGGFPSTGTPTMTERNWEQNVTVMAASTREVISNSNLDNTAILDGFTITGANVTYSGGGMYNNSSSPTLS

pLDDT: mean 87.28, std 12.79, range [40.97, 98.81]

Foldseek 3Di:
DEQEEQEQAEEQEAQREDWAADDEEYEQAEQANAEHQYQRRGEWDDPDQHATEYEYELAEDYHGAHPVRDHNAAYDNNYAYEYELYAYAQAAPDPSHDCRRHDYPDNYDNDDQCFPCSVVPRREGDPPGPQALSADPPPQPVNQQPDAFNVRHGQAPDSHGGRHRDHDPVPPPRQQEFAAECDAADCLPRRFLNGHHNAQLVSQVPHDAQHEYEYFADEDEHPPQDAREFDARYAYDYAAHNDDGDDPVRRDLVVRPYEQEGAAAANYEYEQAEQNGHYESYHFDHFDYPDPHNRYHYHNYDYHYD

Secondary structure (DSSP, 8-state):
-BS-EEES-EEEE-SSEEE-SEEEEEES-EEES-EEEE-SSEEE--SS---EEEEEES-EEES-EETTS--SEEE-TTEEEEEES-EETT--SGGG--GGG-EE-S--B-S---EEEGGGTEEEEPTT-TTTT-B-GGGTTT--SS-B-TTSPBPPSSS-BPSSS---GGG----PEEEE-SS--TT-SSSSSTT-BS-HHHHHHT--TT-EEEEESEEE--GGGPPB---TT-EEEEEE-SSS---GGG--TTTS-EEEE-SSS-SEEEES--TT-EEES-EEE----SSS-SSEEEES---EE-